Protein AF-A0A534UAF4-F1 (afdb_monomer)

Mean predicted aligned error: 10.86 Å

pLDDT: mean 74.87, std 24.32, range [24.11, 98.38]

Foldseek 3Di:
DDDPDPDDADWDWQAWADEPPWTKTFTDDPDVVQVVPPPADPPAADALVQLLVFKEWDWTFIATPVPRHGQETETFIWGQDPVRDIHGCVRRVVVQVVDPRSLLSNLLRHVLNCLVPVVVVCVVDVRYAYEYERQLQCQLVVVNVVSCVVSVVLVCQQRYEYEDEPVLCPDPSNVSSVVSCLVSQHKYWHDYSHYIYIDGSPDPDDD

Sequence (207 aa):
MLSWVLTAFVVQPRRPVVLGRKIFLKLRRRTRVERQSQRGLPVTAPTPKEIAKRFTAYYQPIVDLNTGAVAGFEALARVVESDGSVKTAGAVIENIERRSDTLKALIRTILAAIRRDMVPLFHRHQHFYVSVNIPPVILGRGQVLPIIEELGLTPYLSRIACEVTERQALTSVGRTALERAQQVGMSVAIDDFGTGQRLDANRRSRF

Nearest PDB structures (foldseek):
  5m1t-assembly1_A  TM=7.936E-01  e=1.590E-07  Pseudomonas aeruginosa PAO1
  5mkg-assembly2_B  TM=8.119E-01  e=8.547E-07  Pseudomonas aeruginosa
  5mkg-assembly1_A  TM=7.986E-01  e=1.696E-06  Pseudomonas aeruginosa
  8arv-assembly1_B  TM=8.194E-01  e=6.275E-06  Pseudomonas aeruginosa PAO1
  5mfu-assembly1_A  TM=7.334E-01  e=1.170E-05  Pseudomonas aeruginosa

Secondary structure (DSSP, 8-state):
----------PEEPPPEEETTEEEEEEE---THHHH--S---SSPPPHHHHHHHEEEEEEEEEETTT--EEEEEEEEEEE-TTS-EEETHHHHHHHHT-HHHHHHHHHHHHHHHHHHHHHHHHH-TT-EEEEE--HHHHHTT-HHHHHHHTT-GGGGGGEEEEEEHHHHTSHHHHHHHHHHHHHT-EEEEE-SS-BEEE-TT-----

Solvent-accessible surface area (backbone atoms only — not comparable to full-atom values): 11557 Å² total; per-residue (Å²): 140,83,84,78,78,87,69,94,72,87,67,53,76,44,70,51,34,31,52,83,94,44,47,26,34,47,58,43,78,79,54,77,62,75,79,73,64,76,72,71,73,71,91,65,59,66,51,43,69,50,34,59,72,29,42,37,53,45,74,39,54,27,27,32,67,90,75,71,42,78,44,28,29,40,47,39,61,27,34,47,45,97,88,68,50,77,42,71,36,73,91,50,44,70,52,28,66,77,32,72,65,30,38,52,31,43,54,48,32,37,52,50,37,44,51,71,65,43,49,68,46,41,75,76,34,88,74,45,34,37,34,34,79,50,62,37,68,48,40,42,68,55,59,50,58,63,48,35,54,76,61,70,38,63,94,47,30,70,36,40,23,37,38,40,41,51,75,47,46,75,35,73,53,18,42,45,14,51,55,42,32,36,75,74,45,29,25,38,34,35,46,47,104,61,63,19,48,48,57,61,54,84,63,83,79,77,129

Structure (mmCIF, N/CA/C/O backbone):
data_AF-A0A534UAF4-F1
#
_entry.id   AF-A0A534UAF4-F1
#
loop_
_atom_site.group_PDB
_atom_site.id
_atom_site.type_symbol
_atom_site.label_atom_id
_atom_site.label_alt_id
_atom_site.label_comp_id
_atom_site.label_asym_id
_atom_site.label_entity_id
_atom_site.label_seq_id
_atom_site.pdbx_PDB_ins_code
_atom_site.Cartn_x
_atom_site.Cartn_y
_atom_site.Cartn_z
_atom_site.occupancy
_atom_site.B_iso_or_equiv
_atom_site.auth_seq_id
_atom_site.auth_comp_id
_atom_site.auth_asym_id
_atom_site.auth_atom_id
_atom_site.pdbx_PDB_model_num
ATOM 1 N N . MET A 1 1 ? -27.747 -16.521 -12.630 1.00 28.44 1 MET A N 1
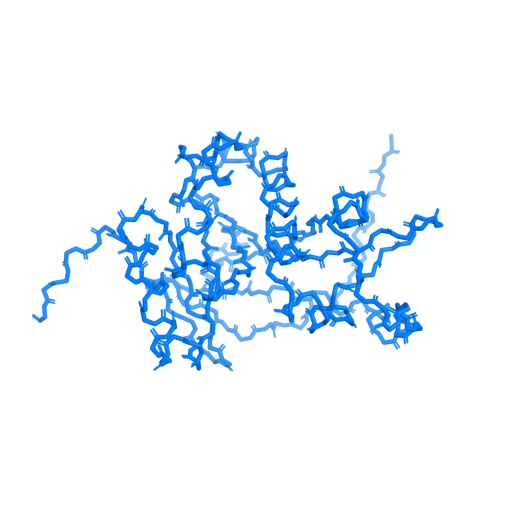ATOM 2 C CA . MET A 1 1 ? -27.400 -17.483 -11.562 1.00 28.44 1 MET A CA 1
ATOM 3 C C . MET A 1 1 ? -25.887 -17.530 -11.411 1.00 28.44 1 MET A C 1
ATOM 5 O O . MET A 1 1 ? -25.226 -18.087 -12.270 1.00 28.44 1 MET A O 1
ATOM 9 N N . LEU A 1 2 ? -25.335 -16.919 -10.363 1.00 24.11 2 LEU A N 1
ATOM 10 C CA . LEU A 1 2 ? -23.944 -17.122 -9.944 1.00 24.11 2 LEU A CA 1
ATOM 11 C C . LEU A 1 2 ? -23.961 -17.296 -8.427 1.00 24.11 2 LEU A C 1
ATOM 13 O O . LEU A 1 2 ? -23.913 -16.342 -7.656 1.00 24.11 2 LEU A O 1
ATOM 17 N N . SER A 1 3 ? -24.156 -18.556 -8.044 1.00 25.61 3 SER A N 1
ATOM 18 C CA . SER A 1 3 ? -24.072 -19.060 -6.681 1.00 25.61 3 SER A CA 1
ATOM 19 C C . SER A 1 3 ? -22.606 -19.028 -6.251 1.00 25.61 3 SER A C 1
ATOM 21 O O . SER A 1 3 ? -21.808 -19.860 -6.678 1.00 25.61 3 SER A O 1
ATOM 23 N N . TRP A 1 4 ? -22.228 -18.043 -5.438 1.00 25.05 4 TRP A N 1
ATOM 24 C CA . TRP A 1 4 ? -20.977 -18.107 -4.688 1.00 25.05 4 TRP A CA 1
ATOM 25 C C . TRP A 1 4 ? -21.259 -18.903 -3.417 1.00 25.05 4 TRP A C 1
ATOM 27 O O . TRP A 1 4 ? -21.785 -18.383 -2.438 1.00 25.05 4 TRP A O 1
ATOM 37 N N . VAL A 1 5 ? -20.964 -20.198 -3.488 1.00 26.97 5 VAL A N 1
ATOM 38 C CA . VAL A 1 5 ? -21.134 -21.181 -2.418 1.00 26.97 5 VAL A CA 1
ATOM 39 C C . VAL A 1 5 ? -20.461 -20.686 -1.130 1.00 26.97 5 VAL A C 1
ATOM 41 O O . VAL A 1 5 ? -19.234 -20.579 -1.044 1.00 26.97 5 VAL A O 1
ATOM 44 N N . LEU A 1 6 ? -21.280 -20.416 -0.107 1.00 28.06 6 LEU A N 1
ATOM 45 C CA . LEU A 1 6 ? -20.865 -20.453 1.292 1.00 28.06 6 LEU A CA 1
ATOM 46 C C . LEU A 1 6 ? -20.507 -21.906 1.625 1.00 28.06 6 LEU A C 1
ATOM 48 O O . LEU A 1 6 ? -21.376 -22.716 1.928 1.00 28.06 6 LEU A O 1
ATOM 52 N N . THR A 1 7 ? -19.228 -22.257 1.562 1.00 25.69 7 THR A N 1
ATOM 53 C CA . THR A 1 7 ? -18.720 -23.451 2.248 1.00 25.69 7 THR A CA 1
ATOM 54 C C . THR A 1 7 ? -18.152 -23.012 3.592 1.00 25.69 7 THR A C 1
ATOM 56 O O . THR A 1 7 ? -17.470 -21.997 3.671 1.00 25.69 7 THR A O 1
ATOM 59 N N . ALA A 1 8 ? -18.462 -23.734 4.667 1.00 26.91 8 ALA A N 1
ATOM 60 C CA . ALA A 1 8 ? -17.946 -23.458 6.004 1.00 26.91 8 ALA A CA 1
ATOM 61 C C . ALA A 1 8 ? -16.402 -23.501 6.018 1.00 26.91 8 ALA A C 1
ATOM 63 O O . ALA A 1 8 ? -15.798 -24.448 5.513 1.00 26.91 8 ALA A O 1
ATOM 64 N N . PHE A 1 9 ? -15.756 -22.475 6.585 1.00 27.42 9 PHE A N 1
ATOM 65 C CA . PHE A 1 9 ? -14.295 -22.340 6.613 1.00 27.42 9 PHE A CA 1
ATOM 66 C C . PHE A 1 9 ? -13.784 -22.166 8.044 1.00 27.42 9 PHE A C 1
ATOM 68 O O . PHE A 1 9 ? -14.284 -21.329 8.792 1.00 27.42 9 PHE A O 1
ATOM 75 N N . VAL A 1 10 ? -12.709 -22.877 8.388 1.00 26.38 10 VAL A N 1
ATOM 76 C CA . VAL A 1 10 ? -11.896 -22.574 9.573 1.00 26.38 10 VAL A CA 1
ATOM 77 C C . VAL A 1 10 ? -11.048 -21.339 9.255 1.00 26.38 10 VAL A C 1
ATOM 79 O O . VAL A 1 10 ? -9.989 -21.426 8.629 1.00 26.38 10 VAL A O 1
ATOM 82 N N . VAL A 1 11 ? -11.546 -20.164 9.635 1.00 29.25 11 VAL A N 1
ATOM 83 C CA . VAL A 1 11 ? -10.802 -18.902 9.583 1.00 29.25 11 VAL A CA 1
ATOM 84 C C . VAL A 1 11 ? -9.913 -18.840 10.820 1.00 29.25 11 VAL A C 1
ATOM 86 O O . VAL A 1 11 ? -10.424 -18.834 11.935 1.00 29.25 11 VAL A O 1
ATOM 89 N N . GLN A 1 12 ? -8.587 -18.811 10.650 1.00 28.45 12 GLN A N 1
ATOM 90 C CA . GLN A 1 12 ? -7.707 -18.534 11.784 1.00 28.45 12 GLN A CA 1
ATOM 91 C C . GLN A 1 12 ? -7.548 -17.014 11.935 1.00 28.45 12 GLN A C 1
ATOM 93 O O . GLN A 1 12 ? -7.055 -16.369 11.002 1.00 28.45 12 GLN A O 1
ATOM 98 N N . PRO A 1 13 ? -7.959 -16.427 13.071 1.00 28.59 13 PRO A N 1
ATOM 99 C CA . PRO A 1 13 ? -7.721 -15.018 13.353 1.00 28.59 13 PRO A CA 1
ATOM 100 C C . PRO A 1 13 ? -6.216 -14.716 13.314 1.00 28.59 13 PRO A C 1
ATOM 102 O O . PRO A 1 13 ? -5.427 -15.423 13.944 1.00 28.59 13 PRO A O 1
ATOM 105 N N . ARG A 1 14 ? -5.790 -13.650 12.617 1.00 42.12 14 ARG A N 1
ATOM 106 C CA . ARG A 1 14 ? -4.568 -12.954 13.057 1.00 42.12 14 ARG A CA 1
ATOM 107 C C . ARG A 1 14 ? -4.885 -12.202 14.346 1.00 42.12 14 ARG A C 1
ATOM 109 O O . ARG A 1 14 ? -6.045 -11.888 14.597 1.00 42.12 14 ARG A O 1
ATOM 116 N N . ARG A 1 15 ? -3.866 -11.951 15.173 1.00 41.16 15 ARG A N 1
ATOM 117 C CA . ARG A 1 15 ? -4.039 -11.200 16.421 1.00 41.16 15 ARG A CA 1
ATOM 118 C C . ARG A 1 15 ? -4.686 -9.831 16.142 1.00 41.16 15 ARG A C 1
ATOM 120 O O . ARG A 1 15 ? -4.482 -9.281 15.058 1.00 41.16 15 ARG A O 1
ATOM 127 N N . PRO A 1 16 ? -5.498 -9.329 17.080 1.00 34.50 16 PRO A N 1
ATOM 128 C CA . PRO A 1 16 ? -6.212 -8.072 16.925 1.00 34.50 16 PRO A CA 1
ATOM 129 C C . PRO A 1 16 ? -5.296 -6.880 16.587 1.00 34.50 16 PRO A C 1
ATOM 131 O O . PRO A 1 16 ? -4.245 -6.702 17.193 1.00 34.50 16 PRO A O 1
ATOM 134 N N . VAL A 1 17 ? -5.726 -6.038 15.649 1.00 39.88 17 VAL A N 1
ATOM 135 C CA . VAL A 1 17 ? -5.146 -4.722 15.334 1.00 39.88 17 VAL A CA 1
ATOM 136 C C . VAL A 1 17 ? -5.933 -3.665 16.107 1.00 39.88 17 VAL A C 1
ATOM 138 O O . VAL A 1 17 ? -7.160 -3.678 16.051 1.00 39.88 17 VAL A O 1
ATOM 141 N N . VAL A 1 18 ? -5.285 -2.738 16.816 1.00 35.94 18 VAL A N 1
ATOM 142 C CA . VAL A 1 18 ? -5.991 -1.675 17.551 1.00 35.94 18 VAL A CA 1
ATOM 143 C C . VAL A 1 18 ? -5.980 -0.369 16.739 1.00 35.94 18 VAL A C 1
ATOM 145 O O . VAL A 1 18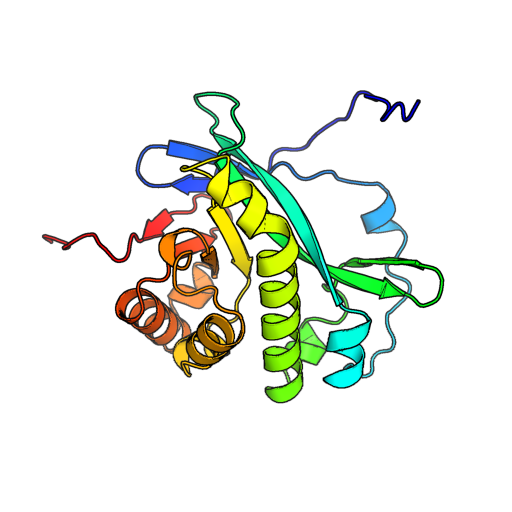 ? -4.943 0.163 16.354 1.00 35.94 18 VAL A O 1
ATOM 148 N N . LEU A 1 19 ? -7.162 0.183 16.460 1.00 42.84 19 LEU A N 1
ATOM 149 C CA . LEU A 1 19 ? -7.345 1.500 15.840 1.00 42.84 19 LEU A CA 1
ATOM 150 C C . LEU A 1 19 ? -7.982 2.440 16.866 1.00 42.84 19 LEU A C 1
ATOM 152 O O . LEU A 1 19 ? -9.182 2.364 17.148 1.00 42.84 19 LEU A O 1
ATOM 156 N N . GLY A 1 20 ? -7.188 3.330 17.461 1.00 51.88 20 GLY A N 1
ATOM 157 C CA . GLY A 1 20 ? -7.670 4.174 18.557 1.00 51.88 20 GLY A CA 1
ATOM 158 C C . GLY A 1 20 ? -8.145 3.330 19.750 1.00 51.88 20 GLY A C 1
ATOM 159 O O . GLY A 1 20 ? -7.332 2.680 20.392 1.00 51.88 20 GLY A O 1
ATOM 160 N N . ARG A 1 21 ? -9.455 3.341 20.055 1.00 32.62 21 ARG A N 1
ATOM 161 C CA . ARG A 1 21 ? -10.091 2.497 21.100 1.00 32.62 21 ARG A CA 1
ATOM 162 C C . ARG A 1 21 ? -10.748 1.215 20.562 1.00 32.62 21 ARG A C 1
ATOM 164 O O . ARG A 1 21 ? -11.356 0.478 21.330 1.00 32.62 21 ARG A O 1
ATOM 171 N N . LYS A 1 22 ? -10.699 0.969 19.251 1.00 32.12 22 LYS A N 1
ATOM 172 C CA . LYS A 1 22 ? -11.4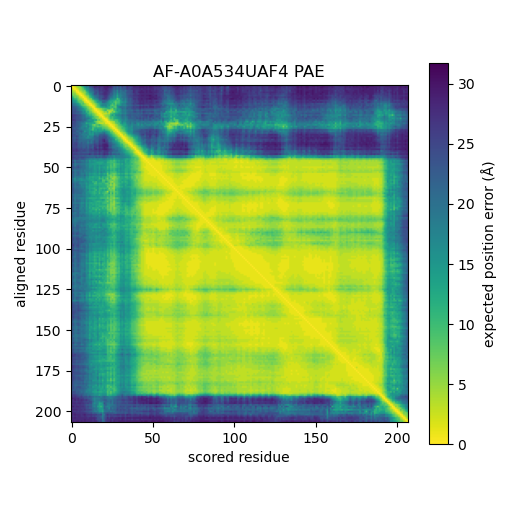02 -0.142 18.596 1.00 32.12 22 LYS A CA 1
ATOM 173 C C . LYS A 1 22 ? -10.431 -1.245 18.202 1.00 32.12 22 LYS A C 1
ATOM 175 O O . LYS A 1 22 ? -9.315 -0.960 17.788 1.00 32.12 22 LYS A O 1
ATOM 180 N N . ILE A 1 23 ? -10.871 -2.493 18.305 1.00 38.22 23 ILE A N 1
ATOM 181 C CA . ILE A 1 23 ? -10.064 -3.673 18.003 1.00 38.22 23 ILE A CA 1
ATOM 182 C C . ILE A 1 23 ? -10.595 -4.310 16.716 1.00 38.22 23 ILE A C 1
ATOM 184 O O . ILE A 1 23 ? -11.799 -4.514 16.581 1.00 38.22 23 ILE A O 1
ATOM 188 N N . PHE A 1 24 ? -9.712 -4.622 15.773 1.00 43.31 24 PHE A N 1
ATOM 189 C CA . PHE A 1 24 ? -10.043 -5.166 14.462 1.00 43.31 24 PHE A CA 1
ATOM 190 C C . PHE A 1 24 ? -9.344 -6.495 14.225 1.00 43.31 24 PHE A C 1
ATOM 192 O O . PHE A 1 24 ? -8.219 -6.710 14.665 1.00 43.31 24 PHE A O 1
ATOM 199 N N . LEU A 1 25 ? -9.984 -7.381 13.476 1.00 40.50 25 LEU A N 1
ATOM 200 C CA . LEU A 1 25 ? -9.434 -8.677 13.118 1.00 40.50 25 LEU A CA 1
ATOM 201 C C . LEU A 1 25 ? -9.097 -8.725 11.632 1.00 40.50 25 LEU A C 1
ATOM 203 O O . LEU A 1 25 ? -9.972 -8.542 10.782 1.00 40.50 25 LEU A O 1
ATOM 207 N N . LYS A 1 26 ? -7.834 -9.030 11.317 1.00 54.09 26 LYS A N 1
ATOM 208 C CA . LYS A 1 26 ? -7.423 -9.419 9.961 1.00 54.09 26 LYS A CA 1
ATOM 209 C C . LYS A 1 26 ? -7.812 -10.883 9.757 1.00 54.09 26 LYS A C 1
ATOM 211 O O . LYS A 1 26 ? -7.220 -11.788 10.354 1.00 54.09 26 LYS A O 1
ATOM 216 N N . LEU A 1 27 ? -8.831 -11.130 8.939 1.00 44.94 27 LEU A N 1
ATOM 217 C CA . LEU A 1 27 ? -9.301 -12.487 8.660 1.00 44.94 27 LEU A CA 1
ATOM 218 C C . LEU A 1 27 ? -8.436 -13.122 7.568 1.00 44.94 27 LEU A C 1
ATOM 220 O O . LEU A 1 27 ? -8.634 -12.855 6.382 1.00 44.94 27 LEU A O 1
ATOM 224 N N . ARG A 1 28 ? -7.498 -14.006 7.938 1.00 43.06 28 ARG A N 1
ATOM 225 C CA . ARG A 1 28 ? -6.712 -14.761 6.953 1.00 43.06 28 ARG A CA 1
ATOM 226 C C . ARG A 1 28 ? -7.424 -16.044 6.543 1.00 43.06 28 ARG A C 1
ATOM 228 O O . ARG A 1 28 ? -7.562 -16.977 7.330 1.00 43.06 28 ARG A O 1
ATOM 235 N N . ARG A 1 29 ? -7.806 -16.137 5.264 1.00 34.03 29 ARG A N 1
ATOM 236 C CA . ARG A 1 29 ? -8.054 -17.439 4.632 1.00 34.03 29 ARG A CA 1
ATOM 237 C C . ARG A 1 29 ? -6.704 -18.143 4.477 1.00 34.03 29 ARG A C 1
ATOM 239 O O . ARG A 1 29 ? -5.901 -17.739 3.642 1.00 34.03 29 ARG A O 1
ATOM 246 N N . ARG A 1 30 ? -6.455 -19.213 5.240 1.00 31.05 30 ARG A N 1
ATOM 247 C CA . ARG A 1 30 ? -5.482 -20.238 4.832 1.00 31.05 30 ARG A CA 1
ATOM 248 C C . ARG A 1 30 ? -6.124 -21.046 3.710 1.00 31.05 30 ARG A C 1
ATOM 250 O O . ARG A 1 30 ? -6.698 -22.104 3.937 1.00 31.05 30 ARG A O 1
ATOM 257 N N . THR A 1 31 ? -6.059 -20.556 2.482 1.00 31.64 31 THR A N 1
ATOM 258 C CA . THR A 1 31 ? -6.239 -21.458 1.345 1.00 31.64 31 THR A CA 1
ATOM 259 C C . THR A 1 31 ? -5.054 -22.422 1.327 1.00 31.64 31 THR A C 1
ATOM 261 O O . THR A 1 31 ? -3.905 -21.982 1.329 1.00 31.64 31 THR A O 1
ATOM 264 N N . ARG A 1 32 ? -5.323 -23.735 1.264 1.00 33.28 32 ARG A N 1
ATOM 265 C CA . ARG A 1 32 ? -4.345 -24.823 1.015 1.00 33.28 32 ARG A CA 1
ATOM 266 C C . ARG A 1 32 ? -3.382 -24.511 -0.153 1.00 33.28 32 ARG A C 1
ATOM 268 O O . ARG A 1 32 ? -2.270 -25.026 -0.190 1.00 33.28 32 ARG A O 1
ATOM 275 N N . VAL A 1 33 ? -3.782 -23.588 -1.029 1.00 38.59 33 VAL A N 1
ATOM 276 C CA . VAL A 1 33 ? -3.014 -22.981 -2.125 1.00 38.59 33 VAL A CA 1
ATOM 277 C C . VAL A 1 33 ? -1.706 -22.298 -1.674 1.00 38.59 33 VAL A C 1
ATOM 279 O O . VAL A 1 33 ? -0.730 -22.343 -2.416 1.00 38.59 33 VAL A O 1
ATOM 282 N N . GLU A 1 34 ? -1.613 -21.734 -0.459 1.00 38.88 34 GLU A N 1
ATOM 283 C CA . GLU A 1 34 ? -0.380 -21.058 0.009 1.00 38.88 34 GLU A CA 1
ATOM 284 C C . GLU A 1 34 ? 0.797 -22.021 0.243 1.00 38.88 34 GLU A C 1
ATOM 286 O O . GLU A 1 34 ? 1.947 -21.598 0.158 1.00 38.88 34 GLU A O 1
ATOM 291 N N . ARG A 1 35 ? 0.541 -23.314 0.499 1.00 34.62 35 ARG A N 1
ATOM 292 C CA . ARG A 1 35 ? 1.608 -24.324 0.636 1.00 34.62 35 ARG A CA 1
ATOM 293 C C . ARG A 1 35 ? 2.019 -24.966 -0.691 1.00 34.62 35 ARG A C 1
ATOM 295 O O . ARG A 1 35 ? 3.081 -25.570 -0.743 1.00 34.62 35 ARG A O 1
ATOM 302 N N . GLN A 1 36 ? 1.206 -24.864 -1.745 1.00 35.38 36 GLN A N 1
ATOM 303 C CA . GLN A 1 36 ? 1.396 -25.658 -2.969 1.00 35.38 36 GLN A CA 1
ATOM 304 C C . GLN A 1 36 ? 1.836 -24.874 -4.212 1.00 35.38 36 GLN A C 1
ATOM 306 O O . GLN A 1 36 ? 2.087 -25.499 -5.237 1.00 35.38 36 GLN A O 1
ATOM 311 N N . SER A 1 37 ? 2.024 -23.552 -4.139 1.00 43.12 37 SER A N 1
ATOM 312 C CA . SER A 1 37 ? 2.519 -22.769 -5.286 1.00 43.12 37 SER A CA 1
ATOM 313 C C . SER A 1 37 ? 3.742 -21.904 -4.959 1.00 43.12 37 SER A C 1
ATOM 315 O O . SER A 1 37 ? 3.868 -20.773 -5.415 1.00 43.12 37 SER A O 1
ATOM 317 N N . GLN A 1 38 ? 4.682 -22.460 -4.186 1.00 45.16 38 GLN A N 1
ATOM 318 C CA . GLN A 1 38 ? 6.079 -21.995 -4.145 1.00 45.16 38 GLN A CA 1
ATOM 319 C C . GLN A 1 38 ? 6.918 -22.604 -5.289 1.00 45.16 38 GLN A C 1
ATOM 321 O O . GLN A 1 38 ? 8.132 -22.738 -5.170 1.00 45.16 38 GLN A O 1
ATOM 326 N N . ARG A 1 39 ? 6.304 -22.993 -6.419 1.00 44.03 39 ARG A N 1
ATOM 327 C CA . ARG A 1 39 ? 7.083 -23.231 -7.642 1.00 44.03 39 ARG A CA 1
ATOM 328 C C . ARG A 1 39 ? 7.522 -21.866 -8.161 1.00 44.03 39 ARG A C 1
ATOM 330 O O . ARG A 1 39 ? 6.690 -21.068 -8.601 1.00 44.03 39 ARG A O 1
ATOM 337 N N . GLY A 1 40 ? 8.814 -21.619 -7.948 1.00 47.41 40 GLY A N 1
ATOM 338 C CA . GLY A 1 40 ? 9.478 -20.325 -7.960 1.00 47.41 40 GLY A CA 1
ATOM 339 C C . GLY A 1 40 ? 9.084 -19.457 -9.140 1.00 47.41 40 GLY A C 1
ATOM 340 O O . GLY A 1 40 ? 9.176 -19.867 -10.296 1.00 47.41 40 GLY A O 1
ATOM 341 N N . LEU A 1 41 ? 8.671 -18.229 -8.830 1.00 52.59 41 LEU A N 1
ATOM 342 C CA . LEU A 1 41 ? 8.821 -17.145 -9.787 1.00 52.59 41 LEU A CA 1
ATOM 343 C C . LEU A 1 41 ? 10.302 -17.123 -10.215 1.00 52.59 41 LEU A C 1
ATOM 345 O O . LEU A 1 41 ? 11.164 -17.371 -9.364 1.00 52.59 41 LEU A O 1
ATOM 349 N N . PRO A 1 42 ? 10.613 -16.890 -11.502 1.00 52.53 42 PRO A N 1
ATOM 350 C CA . PRO A 1 42 ? 11.996 -16.774 -11.940 1.00 52.53 42 PRO A CA 1
ATOM 351 C C . PRO A 1 42 ? 12.753 -15.804 -11.025 1.00 52.53 42 PRO A C 1
ATOM 353 O O . PRO A 1 42 ? 12.239 -14.749 -10.660 1.00 52.53 42 PRO A O 1
ATOM 356 N N . VAL A 1 43 ? 13.965 -16.202 -10.622 1.00 57.38 43 VAL A N 1
ATOM 357 C CA . VAL A 1 43 ? 14.820 -15.503 -9.639 1.00 57.38 43 VAL A CA 1
ATOM 358 C C . VAL A 1 43 ? 15.221 -14.098 -10.120 1.00 57.38 43 VAL A C 1
ATOM 360 O O . VAL A 1 43 ? 15.723 -13.283 -9.351 1.00 57.38 43 VAL A O 1
ATOM 363 N N . THR A 1 44 ? 14.969 -13.777 -11.388 1.00 66.88 44 THR A N 1
ATOM 364 C CA . THR A 1 44 ? 15.189 -12.454 -11.959 1.00 66.88 44 THR A CA 1
ATOM 365 C C . THR A 1 44 ? 14.117 -11.463 -11.503 1.00 66.88 44 THR A C 1
ATOM 367 O O . THR A 1 44 ? 12.915 -11.721 -11.559 1.00 66.88 44 THR A O 1
ATOM 370 N N . ALA A 1 45 ? 14.561 -10.290 -11.045 1.00 70.31 45 ALA A N 1
ATOM 371 C CA . ALA A 1 45 ? 13.659 -9.204 -10.681 1.00 70.31 45 ALA A CA 1
ATOM 372 C C . ALA A 1 45 ? 12.808 -8.792 -11.902 1.00 70.31 45 ALA A C 1
ATOM 374 O O . ALA A 1 45 ? 13.383 -8.523 -12.961 1.00 70.31 45 ALA A O 1
ATOM 375 N N . PRO A 1 46 ? 11.469 -8.718 -11.781 1.00 86.00 46 PRO A N 1
ATOM 376 C CA . PRO A 1 46 ? 10.620 -8.295 -12.887 1.00 86.00 46 PRO A CA 1
ATOM 377 C C . PRO A 1 46 ? 10.886 -6.829 -13.230 1.00 86.00 46 PRO A C 1
ATOM 379 O O . PRO A 1 46 ? 11.084 -5.993 -12.350 1.00 86.00 46 PRO A O 1
ATOM 382 N N . THR A 1 47 ? 10.847 -6.496 -14.514 1.00 91.88 47 THR A N 1
ATOM 383 C CA . THR A 1 47 ? 10.960 -5.116 -14.997 1.00 91.88 47 THR A CA 1
ATOM 384 C C . THR A 1 47 ? 9.740 -4.274 -14.590 1.00 91.88 47 THR A C 1
ATOM 386 O O . THR A 1 47 ? 8.646 -4.816 -14.391 1.00 91.88 47 THR A O 1
ATOM 389 N N . PRO A 1 48 ? 9.845 -2.930 -14.552 1.00 93.12 48 PRO A N 1
ATOM 390 C CA . PRO A 1 48 ? 8.693 -2.055 -14.306 1.00 93.12 48 PRO A CA 1
ATOM 391 C C . PRO A 1 48 ? 7.494 -2.324 -15.233 1.00 93.12 48 PRO A C 1
ATOM 393 O O . PRO A 1 48 ? 6.340 -2.259 -14.806 1.00 93.12 48 PRO A O 1
ATOM 396 N N . LYS A 1 49 ? 7.760 -2.672 -16.499 1.00 93.25 49 LYS A N 1
ATOM 397 C CA . LYS A 1 49 ? 6.733 -3.004 -17.497 1.00 93.25 49 LYS A CA 1
ATOM 398 C C . LYS A 1 49 ? 6.023 -4.320 -17.176 1.00 93.25 49 LYS A C 1
ATOM 400 O O . LYS A 1 49 ? 4.812 -4.411 -17.351 1.00 93.25 49 LYS A O 1
ATOM 405 N N . GLU A 1 50 ? 6.755 -5.333 -16.720 1.00 93.38 50 GLU A N 1
ATOM 406 C CA . GLU A 1 50 ? 6.161 -6.601 -16.285 1.00 93.38 50 GLU A CA 1
ATOM 407 C C . GLU A 1 50 ? 5.333 -6.424 -15.021 1.00 93.38 50 GLU A C 1
ATOM 409 O O . GLU A 1 50 ? 4.240 -6.981 -14.938 1.00 93.38 50 GLU A O 1
ATOM 414 N N . ILE A 1 51 ? 5.806 -5.601 -14.081 1.00 94.19 51 ILE A N 1
ATOM 415 C CA . ILE A 1 51 ? 5.053 -5.269 -12.872 1.00 94.19 51 ILE A CA 1
ATOM 416 C C . ILE A 1 51 ? 3.702 -4.656 -13.242 1.00 94.19 51 ILE A C 1
ATOM 418 O O . ILE A 1 51 ? 2.666 -5.177 -12.839 1.00 94.19 51 ILE A O 1
ATOM 422 N N . ALA A 1 52 ? 3.700 -3.628 -14.092 1.00 94.00 52 ALA A N 1
ATOM 423 C CA . ALA A 1 52 ? 2.473 -2.960 -14.523 1.00 94.00 52 ALA A CA 1
ATOM 424 C C . ALA A 1 52 ? 1.475 -3.883 -15.252 1.00 94.00 52 ALA A C 1
ATOM 426 O O . ALA A 1 52 ? 0.284 -3.587 -15.278 1.00 94.00 52 ALA A O 1
ATOM 427 N N . LYS A 1 53 ? 1.946 -4.980 -15.860 1.00 93.75 53 LYS A N 1
ATOM 428 C CA . LYS A 1 53 ? 1.101 -5.940 -16.589 1.00 93.75 53 LYS A CA 1
ATOM 429 C C . LYS A 1 53 ? 0.596 -7.093 -15.728 1.00 93.75 53 LYS A C 1
ATOM 431 O O . LYS A 1 53 ? -0.516 -7.559 -15.939 1.00 93.75 53 LYS A O 1
ATOM 436 N N . ARG A 1 54 ? 1.437 -7.602 -14.826 1.00 94.25 54 ARG A N 1
ATOM 437 C CA . ARG A 1 54 ? 1.197 -8.865 -14.111 1.00 94.25 54 ARG A CA 1
ATOM 438 C C . ARG A 1 54 ? 0.774 -8.655 -12.667 1.00 94.25 54 ARG A C 1
ATOM 440 O O . ARG A 1 54 ? 0.240 -9.579 -12.070 1.00 94.25 54 ARG A O 1
ATOM 447 N N . PHE A 1 55 ? 1.025 -7.490 -12.076 1.00 95.19 55 PHE A N 1
ATOM 448 C CA . PHE A 1 55 ? 0.734 -7.274 -10.664 1.00 95.19 55 PHE A CA 1
ATOM 449 C C . PHE A 1 55 ? -0.623 -6.610 -10.468 1.00 95.19 55 PHE A C 1
ATOM 451 O O . PHE A 1 55 ? -1.061 -5.771 -11.251 1.00 95.19 55 PHE A O 1
ATOM 458 N N . THR A 1 56 ? -1.297 -6.987 -9.388 1.00 96.62 56 THR A N 1
ATOM 459 C CA . THR A 1 56 ? -2.556 -6.372 -8.968 1.00 96.62 56 THR A CA 1
ATOM 460 C C . THR A 1 56 ? -2.740 -6.486 -7.454 1.00 96.62 56 THR A C 1
ATOM 462 O O . THR A 1 56 ? -1.919 -7.098 -6.764 1.00 96.62 56 THR A O 1
ATOM 465 N N . ALA A 1 57 ? -3.806 -5.884 -6.928 1.00 95.94 57 ALA A N 1
ATOM 466 C CA . ALA A 1 57 ? -4.176 -5.966 -5.522 1.00 95.94 57 ALA A CA 1
ATOM 467 C C . ALA A 1 57 ? -5.327 -6.958 -5.323 1.00 95.94 57 ALA A C 1
ATOM 469 O O . ALA A 1 57 ? -6.304 -6.951 -6.065 1.00 95.94 57 ALA A O 1
ATOM 470 N N . TYR A 1 58 ? -5.208 -7.805 -4.303 1.00 95.69 58 TYR A N 1
ATOM 471 C CA . TYR A 1 58 ? -6.322 -8.572 -3.746 1.00 95.69 58 TYR A CA 1
ATOM 472 C C . TYR A 1 58 ? -6.623 -8.048 -2.347 1.00 95.69 58 TYR A C 1
ATOM 474 O O . TYR A 1 58 ? -5.708 -7.640 -1.636 1.00 95.69 58 TYR A O 1
ATOM 482 N N . TYR A 1 59 ? -7.890 -8.094 -1.940 1.00 94.69 59 TYR A N 1
ATOM 483 C CA . TYR A 1 59 ? -8.355 -7.418 -0.732 1.00 94.69 59 TYR A CA 1
ATOM 484 C C . TYR A 1 59 ? -8.751 -8.409 0.355 1.00 94.69 59 TYR A C 1
ATOM 486 O O . TYR A 1 59 ? -9.601 -9.277 0.151 1.00 94.69 59 TYR A O 1
ATOM 494 N N . GLN A 1 60 ? -8.138 -8.270 1.525 1.00 92.44 60 GLN A N 1
ATOM 495 C CA . GLN A 1 60 ? -8.497 -9.021 2.720 1.00 92.44 60 GLN A CA 1
ATOM 496 C C . GLN A 1 60 ? -9.369 -8.151 3.630 1.00 92.44 60 GLN A C 1
ATOM 498 O O . GLN A 1 60 ? -8.903 -7.093 4.042 1.00 92.44 60 GLN A O 1
ATOM 503 N N . PRO A 1 61 ? -10.605 -8.561 3.972 1.00 91.75 61 PRO A N 1
ATOM 504 C CA . PRO A 1 61 ? -11.449 -7.793 4.878 1.00 91.75 61 PRO A CA 1
ATOM 505 C C . PRO A 1 61 ? -10.822 -7.635 6.265 1.00 91.75 61 PRO A C 1
ATOM 507 O O . PRO A 1 61 ? -10.274 -8.585 6.834 1.00 91.75 61 PRO A O 1
ATOM 510 N N . ILE A 1 62 ? -10.974 -6.437 6.815 1.00 86.62 62 ILE A N 1
ATOM 511 C CA . ILE A 1 62 ? -10.661 -6.090 8.196 1.00 86.62 62 ILE A CA 1
ATOM 512 C C . ILE A 1 62 ? -11.990 -5.858 8.912 1.00 86.62 62 ILE A C 1
ATOM 514 O O . ILE A 1 62 ? -12.795 -5.039 8.467 1.00 86.62 62 ILE A O 1
ATOM 518 N N . VAL A 1 63 ? -12.236 -6.591 9.997 1.00 86.75 63 VAL A N 1
ATOM 519 C CA . VAL A 1 63 ? -13.531 -6.603 10.700 1.00 86.75 63 VAL A CA 1
ATOM 520 C C . VAL A 1 63 ? -13.401 -5.949 12.071 1.00 86.75 63 VAL A C 1
ATOM 522 O O . VAL A 1 63 ? -12.482 -6.285 12.809 1.00 86.75 63 VAL A O 1
ATOM 525 N N . ASP A 1 64 ? -14.304 -5.030 12.419 1.00 83.88 64 ASP A N 1
ATOM 526 C CA . ASP A 1 64 ? -14.418 -4.458 13.770 1.00 83.88 64 ASP A CA 1
ATOM 527 C C . ASP A 1 64 ? -14.945 -5.542 14.723 1.00 83.88 64 ASP A C 1
ATOM 529 O O . ASP A 1 64 ? -16.044 -6.059 14.531 1.00 83.88 64 ASP A O 1
ATOM 533 N N . LEU A 1 65 ? -14.167 -5.905 15.745 1.00 83.44 65 LEU A N 1
ATOM 534 C CA . LEU A 1 65 ? -14.504 -7.005 16.654 1.00 83.44 65 LEU A CA 1
ATOM 535 C C . LEU A 1 65 ? -15.693 -6.713 17.568 1.00 83.44 65 LEU A C 1
ATOM 537 O O . LEU A 1 65 ? -16.324 -7.653 18.039 1.00 83.44 65 LEU A O 1
ATOM 541 N N . ASN A 1 66 ? -16.009 -5.444 17.819 1.00 84.56 66 ASN A N 1
ATOM 542 C CA 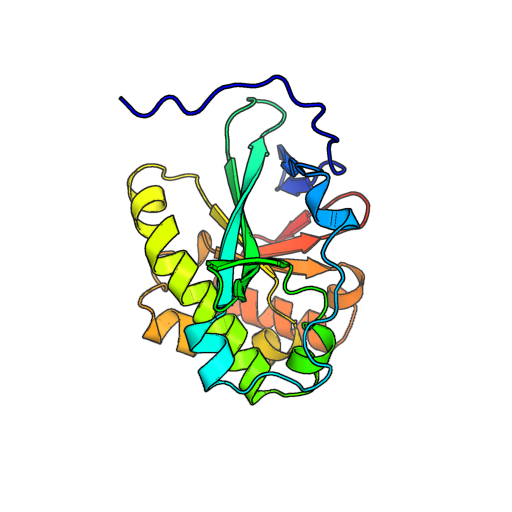. ASN A 1 66 ? -17.141 -5.091 18.673 1.00 84.56 66 ASN A CA 1
ATOM 543 C C . ASN A 1 66 ? -18.464 -5.209 17.916 1.00 84.56 66 ASN A C 1
ATOM 545 O O . ASN A 1 66 ? -19.497 -5.488 18.513 1.00 84.56 66 ASN A O 1
ATOM 549 N N . THR A 1 67 ? -18.438 -4.956 16.605 1.00 87.44 67 THR A N 1
ATOM 550 C CA . THR A 1 67 ? -19.656 -4.873 15.782 1.00 87.44 67 THR A CA 1
ATOM 551 C C . THR A 1 67 ? -19.810 -6.031 14.801 1.00 87.44 67 THR A C 1
ATOM 553 O O . THR A 1 67 ? -20.896 -6.234 14.269 1.00 87.44 67 THR A O 1
ATOM 556 N N . GLY A 1 68 ? -18.735 -6.766 14.507 1.00 86.31 68 GLY A N 1
ATOM 557 C CA . GLY A 1 68 ? -18.696 -7.771 13.443 1.00 86.31 68 GLY A CA 1
ATOM 558 C C . GLY A 1 68 ? -18.752 -7.188 12.024 1.00 86.31 68 GLY A C 1
ATOM 559 O O . GLY A 1 68 ? -18.725 -7.943 11.053 1.00 86.31 68 GLY A O 1
ATOM 560 N N . ALA A 1 69 ? -18.814 -5.861 11.875 1.00 89.06 69 ALA A N 1
ATOM 561 C CA . ALA A 1 69 ? -18.897 -5.201 10.580 1.00 89.06 69 ALA A CA 1
ATOM 562 C C . ALA A 1 69 ? -17.522 -5.092 9.908 1.00 89.06 69 ALA A C 1
ATOM 564 O O . ALA A 1 69 ? -16.493 -4.902 10.562 1.00 89.06 69 ALA A O 1
ATOM 565 N N . VAL A 1 70 ? -17.501 -5.153 8.575 1.00 90.06 70 VAL A N 1
ATOM 566 C CA . VAL A 1 70 ? -16.296 -4.836 7.798 1.00 90.06 70 VAL A CA 1
ATOM 567 C C . VAL A 1 70 ? -15.979 -3.354 7.980 1.00 90.06 70 VAL A C 1
ATOM 569 O O . VAL A 1 70 ? -16.814 -2.496 7.715 1.00 90.06 70 VAL A O 1
ATOM 572 N N . ALA A 1 71 ? -14.767 -3.061 8.432 1.00 88.56 71 ALA A N 1
ATOM 573 C CA . ALA A 1 71 ? -14.264 -1.707 8.628 1.00 88.56 71 ALA A CA 1
ATOM 574 C C . ALA A 1 71 ? -13.428 -1.218 7.442 1.00 88.56 71 ALA A C 1
ATOM 576 O O . ALA A 1 71 ? -13.305 -0.019 7.206 1.00 88.56 71 ALA A O 1
ATOM 577 N N . GLY A 1 72 ? -12.841 -2.146 6.695 1.00 91.88 72 GLY A N 1
ATOM 578 C CA . GLY A 1 72 ? -11.967 -1.838 5.580 1.00 91.88 72 GLY A CA 1
ATOM 579 C C . GLY A 1 72 ? -11.321 -3.089 5.019 1.00 91.88 72 GLY A C 1
ATOM 580 O O . GLY A 1 72 ? -11.771 -4.209 5.275 1.00 91.88 72 GLY A O 1
ATOM 581 N N . PHE A 1 73 ? -10.255 -2.892 4.256 1.00 94.25 73 PHE A N 1
ATOM 582 C CA . PHE A 1 73 ? -9.545 -3.975 3.591 1.00 94.25 73 PHE A CA 1
ATOM 583 C C . PHE A 1 73 ? -8.038 -3.760 3.637 1.00 94.25 73 PHE A C 1
ATOM 585 O O . PHE A 1 73 ? -7.573 -2.633 3.562 1.00 94.25 73 PHE A O 1
ATOM 592 N N . GLU A 1 74 ? -7.266 -4.834 3.676 1.00 93.31 74 GLU A N 1
ATOM 593 C CA . GLU A 1 74 ? -5.844 -4.797 3.351 1.00 93.31 74 GLU A CA 1
ATOM 594 C C . GLU A 1 74 ? -5.657 -5.140 1.873 1.00 93.31 74 GLU A C 1
ATOM 596 O O . GLU A 1 74 ? -6.098 -6.196 1.411 1.00 93.31 74 GLU A O 1
ATOM 601 N N . ALA A 1 75 ? -4.982 -4.259 1.141 1.00 95.06 75 ALA A N 1
ATOM 602 C CA . ALA A 1 75 ? -4.537 -4.482 -0.222 1.00 95.06 75 ALA A CA 1
ATOM 603 C C . ALA A 1 75 ? -3.228 -5.282 -0.219 1.00 95.06 75 ALA A C 1
ATOM 605 O O . ALA A 1 75 ? -2.166 -4.804 0.185 1.00 95.06 75 ALA A O 1
ATOM 606 N N . LEU A 1 76 ? -3.307 -6.509 -0.721 1.00 93.19 76 LEU A N 1
ATOM 607 C CA . LEU A 1 76 ? -2.201 -7.449 -0.799 1.00 93.19 76 LEU A CA 1
ATOM 608 C C . LEU A 1 76 ? -1.761 -7.628 -2.251 1.00 93.19 76 LEU A C 1
ATOM 610 O O . LEU A 1 76 ? -2.550 -8.052 -3.098 1.00 93.19 76 LEU A O 1
ATOM 614 N N . ALA A 1 77 ? -0.481 -7.381 -2.528 1.00 93.44 77 ALA A N 1
ATOM 615 C CA . ALA A 1 77 ? 0.082 -7.567 -3.860 1.00 93.44 77 ALA A CA 1
ATOM 616 C C . ALA A 1 77 ? -0.009 -9.035 -4.323 1.00 93.44 77 ALA A C 1
ATOM 618 O O . ALA A 1 77 ? 0.300 -9.983 -3.581 1.00 93.44 77 ALA A O 1
ATOM 619 N N . ARG A 1 78 ? -0.432 -9.224 -5.571 1.00 94.19 78 ARG A N 1
ATOM 620 C CA . ARG A 1 78 ? -0.540 -10.514 -6.257 1.00 94.19 78 ARG A CA 1
ATOM 621 C C . ARG A 1 78 ? 0.065 -10.437 -7.646 1.00 94.19 78 ARG A C 1
ATOM 623 O O . ARG A 1 78 ? 0.036 -9.379 -8.265 1.00 94.19 78 ARG A O 1
ATOM 630 N N . VAL A 1 79 ? 0.573 -11.573 -8.115 1.00 92.75 79 VAL A N 1
ATOM 631 C CA . VAL A 1 79 ? 1.065 -11.765 -9.481 1.00 92.75 79 VAL A CA 1
ATOM 632 C C . VAL A 1 79 ? 0.067 -12.639 -10.224 1.00 92.75 79 VAL A C 1
ATOM 634 O O . VAL A 1 79 ? -0.262 -13.725 -9.751 1.00 92.75 79 VAL A O 1
ATOM 637 N N . VAL A 1 80 ? -0.406 -12.155 -11.363 1.00 90.81 80 VAL A N 1
ATOM 638 C CA . VAL A 1 80 ? -1.202 -12.895 -12.336 1.00 90.81 80 VAL A CA 1
ATOM 639 C C . VAL A 1 80 ? -0.240 -13.471 -13.370 1.00 90.81 80 VAL A C 1
ATOM 641 O O . VAL A 1 80 ? 0.527 -12.746 -14.013 1.00 90.81 80 VAL A O 1
ATOM 644 N N . GLU A 1 81 ? -0.231 -14.791 -13.474 1.00 88.56 81 GLU A N 1
ATOM 645 C CA . GLU A 1 81 ? 0.576 -15.535 -14.433 1.00 88.56 81 GLU A CA 1
ATOM 646 C C . GLU A 1 81 ? -0.092 -15.561 -15.813 1.00 88.56 81 GLU A C 1
ATOM 648 O O . GLU A 1 81 ? -1.274 -15.247 -15.961 1.00 88.56 81 GLU A O 1
ATOM 653 N N . SER A 1 82 ? 0.659 -15.942 -16.848 1.00 87.88 82 SER A N 1
ATOM 654 C CA . SER A 1 82 ? 0.136 -16.015 -18.221 1.00 87.88 82 SER A CA 1
ATOM 655 C C . SER A 1 82 ? -0.982 -17.046 -18.395 1.00 87.88 82 SER A C 1
ATOM 657 O O . SER A 1 82 ? -1.809 -16.893 -19.285 1.00 87.88 82 SER A O 1
ATOM 659 N N . ASP A 1 83 ? -1.017 -18.074 -17.544 1.00 87.56 83 ASP A N 1
ATOM 660 C CA . ASP A 1 83 ? -2.092 -19.072 -17.483 1.00 87.56 83 ASP A CA 1
ATOM 661 C C . ASP A 1 83 ? -3.318 -18.592 -16.675 1.00 87.56 83 ASP A C 1
ATOM 663 O O . ASP A 1 83 ? -4.266 -19.349 -16.474 1.00 87.56 83 ASP A O 1
ATOM 667 N N . GLY A 1 84 ? -3.307 -17.341 -16.192 1.00 87.25 84 GLY A N 1
ATOM 668 C CA . GLY A 1 84 ? -4.367 -16.746 -15.376 1.00 87.25 84 GLY A CA 1
ATOM 669 C C . GLY A 1 84 ? -4.316 -17.125 -13.893 1.00 87.25 84 GLY A C 1
ATOM 670 O O . GLY A 1 84 ? -5.130 -16.629 -13.110 1.00 87.25 84 GLY A O 1
ATOM 671 N N . SER A 1 85 ? -3.369 -17.970 -13.471 1.00 89.12 85 SER A N 1
ATOM 672 C CA . SER A 1 85 ? -3.199 -18.309 -12.059 1.00 89.12 85 SER A CA 1
ATOM 673 C C . SER A 1 85 ? -2.690 -17.113 -11.250 1.00 89.12 85 SER A C 1
ATOM 675 O O . SER A 1 85 ? -1.988 -16.234 -11.751 1.00 89.12 85 SER A O 1
ATOM 677 N N . VAL A 1 86 ? -3.060 -17.066 -9.967 1.00 89.00 86 VAL A N 1
ATOM 678 C CA . VAL A 1 86 ? -2.750 -15.937 -9.080 1.00 89.00 86 VAL A CA 1
ATOM 679 C C . VAL A 1 86 ? -1.859 -16.397 -7.937 1.00 89.00 86 VAL A C 1
ATOM 681 O O . VAL A 1 86 ? -2.232 -17.270 -7.151 1.00 89.00 86 VAL A O 1
ATOM 684 N N . LYS A 1 87 ? -0.687 -15.773 -7.814 1.00 88.75 87 LYS A N 1
ATOM 685 C CA . LYS A 1 87 ? 0.312 -16.063 -6.779 1.00 88.75 87 LYS A CA 1
ATOM 686 C C . LYS A 1 87 ? 0.520 -14.877 -5.848 1.00 88.75 87 LYS A C 1
ATOM 688 O O . LYS A 1 87 ? 0.233 -13.725 -6.181 1.00 88.75 87 LYS A O 1
ATOM 693 N N . THR A 1 88 ? 1.029 -15.153 -4.651 1.00 87.19 88 THR A N 1
ATOM 694 C CA . THR A 1 88 ? 1.475 -14.095 -3.741 1.00 87.19 88 THR A CA 1
ATOM 695 C C . THR A 1 88 ? 2.722 -13.420 -4.311 1.00 87.19 88 THR A C 1
ATOM 697 O O . THR A 1 88 ? 3.578 -14.074 -4.902 1.00 87.19 88 THR A O 1
ATOM 700 N N . ALA A 1 89 ? 2.854 -12.108 -4.111 1.00 85.81 89 ALA A N 1
ATOM 701 C CA . ALA A 1 89 ? 4.071 -11.391 -4.494 1.00 85.81 89 ALA A CA 1
ATOM 702 C C . ALA A 1 89 ? 5.267 -11.688 -3.564 1.00 85.81 89 ALA A C 1
ATOM 704 O O . ALA A 1 89 ? 6.379 -11.262 -3.853 1.00 85.81 89 ALA A O 1
ATOM 705 N N . GLY A 1 90 ? 5.061 -12.425 -2.463 1.00 82.75 90 GLY A N 1
ATOM 706 C CA . GLY A 1 90 ? 6.079 -12.650 -1.431 1.00 82.75 90 GLY A CA 1
ATOM 707 C C . GLY A 1 90 ? 7.373 -13.274 -1.958 1.00 82.75 90 GLY A C 1
ATOM 708 O O . GLY A 1 90 ? 8.443 -12.877 -1.527 1.00 82.75 90 GLY A O 1
ATOM 709 N N . ALA A 1 91 ? 7.296 -14.177 -2.940 1.00 75.19 91 ALA A N 1
ATOM 710 C CA . ALA A 1 91 ? 8.485 -14.820 -3.507 1.00 75.19 91 ALA A CA 1
ATOM 711 C C . ALA A 1 91 ? 9.352 -13.891 -4.386 1.00 75.19 91 ALA A C 1
ATOM 713 O O . ALA A 1 91 ? 10.484 -14.241 -4.695 1.00 75.19 91 ALA A O 1
ATOM 714 N N . VAL A 1 92 ? 8.840 -12.727 -4.803 1.00 79.44 92 VAL A N 1
ATOM 715 C CA . VAL A 1 92 ? 9.570 -11.751 -5.642 1.00 79.44 92 VAL A CA 1
ATOM 716 C C . VAL A 1 92 ? 9.736 -10.391 -4.982 1.00 79.44 92 VAL A C 1
ATOM 718 O O . VAL A 1 92 ? 10.412 -9.530 -5.543 1.00 79.44 92 VAL A O 1
ATOM 721 N N . ILE A 1 93 ? 9.141 -10.181 -3.804 1.00 81.69 93 ILE A N 1
ATOM 722 C CA . ILE A 1 93 ? 9.143 -8.874 -3.149 1.00 81.69 93 ILE A CA 1
ATOM 723 C C . ILE A 1 93 ? 10.569 -8.423 -2.820 1.00 81.69 93 ILE A C 1
ATOM 725 O O . ILE A 1 93 ? 10.926 -7.297 -3.141 1.00 81.69 93 ILE A O 1
ATOM 729 N N . GLU A 1 94 ? 11.419 -9.332 -2.332 1.00 80.50 94 GLU A N 1
ATOM 730 C CA . GLU A 1 94 ? 12.821 -9.037 -2.007 1.00 80.50 94 GLU A CA 1
ATOM 731 C C . GLU A 1 94 ? 13.611 -8.564 -3.236 1.00 80.50 94 GLU A C 1
ATOM 733 O O . GLU A 1 94 ? 14.419 -7.640 -3.153 1.00 80.50 94 GLU A O 1
ATOM 738 N N . ASN A 1 95 ? 13.359 -9.161 -4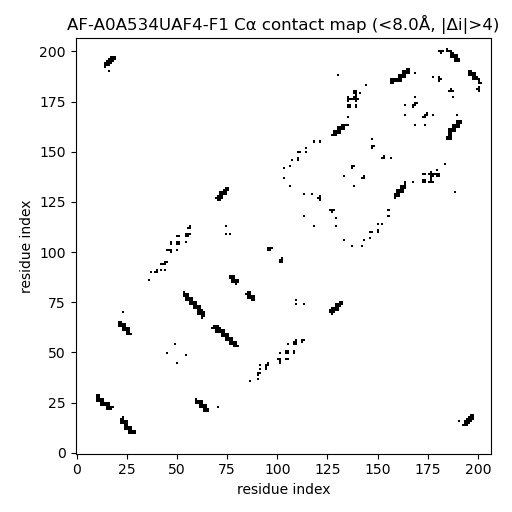.404 1.00 81.44 95 ASN A N 1
ATOM 739 C CA . ASN A 1 95 ? 14.009 -8.767 -5.654 1.00 81.44 95 ASN A CA 1
ATOM 740 C C . ASN A 1 95 ? 13.516 -7.404 -6.153 1.00 81.44 95 ASN A C 1
ATOM 742 O O . ASN A 1 95 ? 14.302 -6.623 -6.690 1.00 81.44 95 ASN A O 1
ATOM 746 N N . ILE A 1 96 ? 12.228 -7.109 -5.962 1.00 85.06 96 ILE A N 1
ATOM 747 C CA . ILE A 1 96 ? 11.627 -5.817 -6.312 1.00 85.06 96 ILE A CA 1
ATOM 748 C C . ILE A 1 96 ? 12.157 -4.709 -5.396 1.00 85.06 96 ILE A C 1
ATOM 750 O O . ILE A 1 96 ? 12.458 -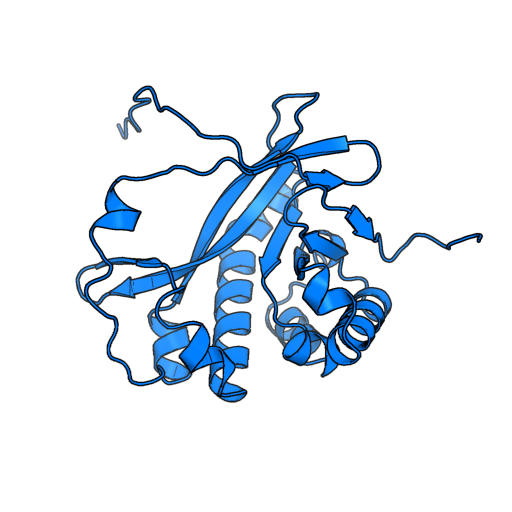3.620 -5.878 1.00 85.06 96 ILE A O 1
ATOM 754 N N . GLU A 1 97 ? 12.298 -4.975 -4.096 1.00 82.69 97 GLU A N 1
ATOM 755 C CA . GLU A 1 97 ? 12.732 -3.995 -3.094 1.00 82.69 97 GLU A CA 1
ATOM 756 C C . GLU A 1 97 ? 14.183 -3.535 -3.278 1.00 82.69 97 GLU A C 1
ATOM 758 O O . GLU A 1 97 ? 14.514 -2.397 -2.943 1.00 82.69 97 GLU A O 1
ATOM 763 N N . ARG A 1 98 ? 15.043 -4.365 -3.882 1.00 84.25 98 ARG A N 1
ATOM 764 C CA . ARG A 1 98 ? 16.440 -4.007 -4.199 1.00 84.25 98 ARG A CA 1
ATOM 765 C C . ARG A 1 98 ? 16.569 -2.918 -5.267 1.00 84.25 98 ARG A C 1
ATOM 767 O O . ARG A 1 98 ? 17.650 -2.363 -5.447 1.00 84.25 98 ARG A O 1
ATOM 774 N N . ARG A 1 99 ? 15.495 -2.621 -6.000 1.00 87.38 99 ARG A N 1
ATOM 775 C CA . ARG A 1 99 ? 15.504 -1.772 -7.192 1.00 87.38 99 ARG A CA 1
ATOM 776 C C . ARG A 1 99 ? 14.431 -0.687 -7.086 1.00 87.38 99 ARG A C 1
ATOM 778 O O . ARG A 1 99 ? 13.232 -0.954 -7.050 1.00 87.38 99 ARG A O 1
ATOM 785 N N . SER A 1 100 ? 14.857 0.577 -7.029 1.00 86.25 100 SER A N 1
ATOM 786 C CA . SER A 1 100 ? 13.929 1.690 -6.767 1.00 86.25 100 SER A CA 1
ATOM 787 C C . SER A 1 100 ? 12.883 1.885 -7.872 1.00 86.25 100 SER A C 1
ATOM 789 O O . SER A 1 100 ? 11.774 2.327 -7.573 1.00 86.25 100 SER A O 1
ATOM 791 N N . ASP A 1 101 ? 13.218 1.585 -9.126 1.00 90.62 101 ASP A N 1
ATOM 792 C CA . ASP A 1 101 ? 12.336 1.705 -10.292 1.00 90.62 101 ASP A CA 1
ATOM 793 C C . ASP A 1 101 ? 11.211 0.664 -10.258 1.00 90.62 101 ASP A C 1
ATOM 795 O O . ASP A 1 101 ? 10.037 0.999 -10.432 1.00 90.62 101 ASP A O 1
ATOM 799 N N . THR A 1 102 ? 11.553 -0.591 -9.966 1.00 92.31 102 THR A N 1
ATOM 800 C CA . THR A 1 102 ? 10.592 -1.691 -9.847 1.00 92.31 102 THR A CA 1
ATOM 801 C C . THR A 1 102 ? 9.710 -1.524 -8.624 1.00 92.31 102 THR A C 1
ATOM 803 O O . THR A 1 102 ? 8.500 -1.724 -8.712 1.00 92.31 102 THR A O 1
ATOM 806 N N . LEU A 1 103 ? 10.279 -1.088 -7.497 1.00 91.19 103 LEU A N 1
ATOM 807 C CA . LEU A 1 103 ? 9.497 -0.840 -6.295 1.00 91.19 103 LEU A CA 1
ATOM 808 C C . LEU A 1 103 ? 8.495 0.304 -6.502 1.00 91.19 103 LEU A C 1
ATOM 810 O O . LEU A 1 103 ? 7.317 0.157 -6.177 1.00 91.19 103 LEU A O 1
ATOM 814 N N . LYS A 1 104 ? 8.916 1.412 -7.128 1.00 93.12 104 LYS A N 1
ATOM 815 C CA . LYS A 1 104 ? 8.004 2.505 -7.497 1.00 93.12 104 LYS A CA 1
ATOM 816 C C . LYS A 1 104 ? 6.896 2.018 -8.439 1.00 93.12 104 LYS A C 1
ATOM 818 O O . LYS A 1 104 ? 5.730 2.359 -8.236 1.00 93.12 104 LYS A O 1
ATOM 823 N N . ALA A 1 105 ? 7.236 1.199 -9.437 1.00 95.12 105 ALA A N 1
ATOM 824 C CA . ALA A 1 105 ? 6.261 0.620 -10.361 1.00 95.12 105 ALA A CA 1
ATOM 825 C C . ALA A 1 105 ? 5.244 -0.286 -9.650 1.00 95.12 105 ALA A C 1
ATOM 827 O O . ALA A 1 105 ? 4.055 -0.235 -9.973 1.00 95.12 105 ALA A O 1
ATOM 828 N N . LEU A 1 106 ? 5.682 -1.067 -8.658 1.00 95.19 106 LEU A N 1
ATOM 829 C CA . LEU A 1 106 ? 4.800 -1.904 -7.848 1.00 95.19 106 LEU A CA 1
ATOM 830 C C . LEU A 1 106 ? 3.810 -1.047 -7.062 1.00 95.19 106 LEU A C 1
ATOM 832 O O . LEU A 1 106 ? 2.607 -1.255 -7.187 1.00 95.19 106 LEU A O 1
ATOM 836 N N . ILE A 1 107 ? 4.294 -0.047 -6.320 1.00 95.50 107 ILE A N 1
ATOM 837 C CA . ILE A 1 107 ? 3.427 0.844 -5.536 1.00 95.50 107 ILE A CA 1
ATOM 838 C C . ILE A 1 107 ? 2.411 1.555 -6.435 1.00 95.50 107 ILE A C 1
ATOM 840 O O . ILE A 1 107 ? 1.221 1.556 -6.123 1.00 95.50 107 ILE A O 1
ATOM 844 N N . ARG A 1 108 ? 2.839 2.068 -7.597 1.00 97.00 108 ARG A N 1
ATOM 845 C CA . ARG A 1 108 ? 1.930 2.664 -8.589 1.00 97.00 108 ARG A CA 1
ATOM 846 C C . ARG A 1 108 ? 0.857 1.684 -9.056 1.00 97.00 108 ARG A C 1
ATOM 848 O O . ARG A 1 108 ? -0.312 2.044 -9.123 1.00 97.00 108 ARG A O 1
ATOM 855 N N . THR A 1 109 ? 1.242 0.443 -9.339 1.00 97.75 109 THR A N 1
ATOM 856 C CA . THR A 1 109 ? 0.322 -0.607 -9.803 1.00 97.75 109 THR A CA 1
ATOM 857 C C . THR A 1 109 ? -0.710 -0.970 -8.732 1.00 97.75 109 THR A C 1
ATOM 859 O O . THR A 1 109 ? -1.899 -1.084 -9.030 1.00 97.75 109 THR A O 1
ATOM 862 N N . ILE A 1 110 ? -0.289 -1.092 -7.470 1.00 97.50 110 ILE A N 1
ATOM 863 C CA . ILE A 1 110 ? -1.194 -1.382 -6.351 1.00 97.50 110 ILE A CA 1
ATOM 864 C C . ILE A 1 110 ? -2.135 -0.205 -6.072 1.00 97.50 110 ILE A C 1
ATOM 866 O O . ILE A 1 110 ? -3.334 -0.417 -5.901 1.00 97.50 110 ILE A O 1
ATOM 870 N N . LEU A 1 111 ? -1.636 1.034 -6.090 1.00 97.38 111 LEU A N 1
ATOM 871 C CA . LEU A 1 111 ? -2.477 2.223 -5.926 1.00 97.38 111 LEU A CA 1
ATOM 872 C C . LEU A 1 111 ? -3.471 2.387 -7.084 1.00 97.38 111 LEU A C 1
ATOM 874 O O . LEU A 1 111 ? -4.616 2.767 -6.852 1.00 97.38 111 LEU A O 1
ATOM 878 N N . ALA A 1 112 ? -3.093 2.032 -8.313 1.00 98.38 112 ALA A N 1
ATOM 879 C CA . ALA A 1 112 ? -4.014 2.027 -9.448 1.00 98.38 112 ALA A CA 1
ATOM 880 C C . ALA A 1 112 ? -5.137 0.989 -9.274 1.00 98.38 112 ALA A C 1
ATOM 882 O O . ALA A 1 112 ? -6.299 1.292 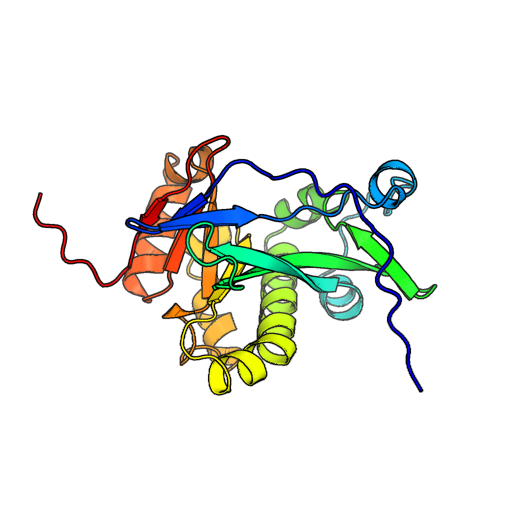-9.549 1.00 98.38 112 ALA A O 1
ATOM 883 N N . ALA A 1 113 ? -4.822 -0.205 -8.757 1.00 97.94 113 ALA A N 1
ATOM 884 C CA . ALA A 1 113 ? -5.837 -1.198 -8.401 1.00 97.94 113 ALA A CA 1
ATOM 885 C C . ALA A 1 113 ? -6.756 -0.687 -7.278 1.00 97.94 113 ALA A C 1
ATOM 887 O O . ALA A 1 113 ? -7.974 -0.753 -7.405 1.00 97.94 113 ALA A O 1
ATOM 888 N N . ILE A 1 114 ? -6.197 -0.064 -6.232 1.00 97.31 114 ILE A N 1
ATOM 889 C CA . ILE A 1 114 ? -6.976 0.592 -5.169 1.00 97.31 114 ILE A CA 1
ATOM 890 C C . ILE A 1 114 ? -7.911 1.661 -5.738 1.00 97.31 114 ILE A C 1
ATOM 892 O O . ILE A 1 114 ? -9.081 1.693 -5.366 1.00 97.31 114 ILE A O 1
ATOM 896 N N . ARG A 1 115 ? -7.440 2.510 -6.658 1.00 97.56 115 ARG A N 1
ATOM 897 C CA . ARG A 1 115 ? -8.298 3.495 -7.326 1.00 97.56 115 ARG A CA 1
ATOM 898 C C . ARG A 1 115 ? -9.481 2.813 -8.007 1.00 97.56 115 ARG A C 1
ATOM 900 O O . ARG A 1 115 ? -10.614 3.233 -7.802 1.00 97.56 115 ARG A O 1
ATOM 907 N N . ARG A 1 116 ? -9.217 1.776 -8.804 1.00 97.62 116 ARG A N 1
ATOM 908 C CA . ARG A 1 116 ? -10.244 1.033 -9.545 1.00 97.62 116 ARG A CA 1
ATOM 909 C C . ARG A 1 116 ? -11.270 0.387 -8.610 1.00 97.62 116 ARG A C 1
ATOM 911 O O . ARG A 1 116 ? -12.466 0.513 -8.850 1.00 97.62 116 ARG A O 1
ATOM 918 N N . ASP A 1 117 ? -10.803 -0.274 -7.555 1.00 96.94 117 ASP A N 1
ATOM 919 C CA . ASP A 1 117 ? -11.632 -1.194 -6.770 1.00 96.94 117 ASP A CA 1
ATOM 920 C C . ASP A 1 117 ? -12.246 -0.539 -5.526 1.00 96.94 117 ASP A C 1
ATOM 922 O O . ASP A 1 117 ? -13.393 -0.814 -5.171 1.00 96.94 117 ASP A O 1
ATOM 926 N N . MET A 1 118 ? -11.511 0.359 -4.862 1.00 95.56 118 MET A N 1
ATOM 927 C CA . MET A 1 118 ? -11.911 0.912 -3.566 1.00 95.56 118 MET A CA 1
ATOM 928 C C . MET A 1 118 ? -12.637 2.248 -3.657 1.00 95.56 118 MET A C 1
ATOM 930 O O . MET A 1 118 ? -13.499 2.513 -2.823 1.00 95.56 118 MET A O 1
ATOM 934 N N . VAL A 1 119 ? -12.351 3.084 -4.659 1.00 95.75 119 VAL A N 1
ATOM 935 C CA . VAL A 1 119 ? -13.029 4.386 -4.803 1.00 95.75 119 VAL A CA 1
ATOM 936 C C . VAL A 1 119 ? -14.555 4.239 -4.920 1.00 95.75 119 VAL A C 1
ATOM 938 O O . VAL A 1 119 ? -15.264 4.961 -4.214 1.00 95.75 119 VAL A O 1
ATOM 941 N N . PRO A 1 120 ? -15.117 3.295 -5.704 1.00 95.25 120 PRO A N 1
ATOM 942 C CA . PRO A 1 120 ? -16.564 3.064 -5.710 1.00 95.25 120 PRO A CA 1
ATOM 943 C C . PRO A 1 120 ? -17.117 2.685 -4.328 1.00 95.25 120 PRO A C 1
ATOM 945 O O . PRO A 1 120 ? -18.198 3.130 -3.942 1.00 95.25 120 PRO A O 1
ATOM 948 N N . LEU A 1 121 ? -16.362 1.904 -3.548 1.00 93.56 121 LEU A N 1
ATOM 949 C CA . LEU A 1 121 ? -16.752 1.507 -2.195 1.00 93.56 121 LEU A CA 1
ATOM 950 C C . LEU A 1 121 ? -16.676 2.671 -1.206 1.00 93.56 121 LEU A C 1
ATOM 952 O O . LEU A 1 121 ? -17.550 2.790 -0.355 1.00 93.56 121 LEU A O 1
ATOM 956 N N . PHE A 1 122 ? -15.697 3.565 -1.339 1.00 93.69 122 PHE A N 1
ATOM 957 C CA . PHE A 1 122 ? -15.586 4.757 -0.499 1.00 93.69 122 PHE A CA 1
ATOM 958 C C . PHE A 1 122 ? -16.785 5.699 -0.647 1.00 93.69 122 PHE A C 1
ATOM 960 O O . PHE A 1 122 ? -17.235 6.267 0.350 1.00 93.69 122 PHE A O 1
ATOM 967 N N . HIS A 1 123 ? -17.344 5.831 -1.850 1.00 92.06 123 HIS A N 1
ATOM 968 C CA . HIS A 1 123 ? -18.565 6.616 -2.053 1.00 92.06 123 HIS A CA 1
ATOM 969 C C . HIS A 1 123 ? -19.787 5.987 -1.375 1.00 92.06 123 HIS A C 1
ATOM 971 O O . HIS A 1 123 ? -20.633 6.703 -0.849 1.00 92.06 123 HIS A O 1
ATOM 977 N N . ARG A 1 124 ? -19.869 4.652 -1.355 1.00 92.44 124 ARG A N 1
ATOM 978 C CA . ARG A 1 124 ? -20.994 3.915 -0.758 1.00 92.44 124 ARG A CA 1
ATOM 979 C C . ARG A 1 124 ? -20.875 3.749 0.756 1.00 92.44 124 ARG A C 1
ATOM 981 O O . ARG A 1 124 ? -21.887 3.665 1.443 1.00 92.44 124 ARG A O 1
ATOM 988 N N . HIS A 1 125 ? -19.651 3.691 1.271 1.00 91.75 125 HIS A N 1
ATOM 989 C CA . HIS A 1 125 ? -19.353 3.404 2.668 1.00 91.75 125 HIS A CA 1
ATOM 990 C C . HIS A 1 125 ? -18.355 4.427 3.207 1.00 91.75 125 HIS A C 1
ATOM 992 O O . HIS A 1 125 ? -17.145 4.332 2.993 1.00 91.75 125 HIS A O 1
ATOM 998 N N . GLN A 1 126 ? -18.867 5.418 3.940 1.00 86.06 126 GLN A N 1
ATOM 999 C CA . GLN A 1 126 ? -18.075 6.564 4.396 1.00 86.06 126 GLN A CA 1
ATOM 1000 C C . GLN A 1 126 ? -16.952 6.206 5.381 1.00 86.06 126 GLN A C 1
ATOM 1002 O O . GLN A 1 126 ? -15.994 6.963 5.519 1.00 86.06 126 GLN A O 1
ATOM 1007 N N . HIS A 1 127 ? -17.052 5.055 6.046 1.00 86.00 127 HIS A N 1
ATOM 1008 C CA . HIS A 1 127 ? -16.084 4.616 7.052 1.00 86.00 127 HIS A CA 1
ATOM 1009 C C . HIS A 1 127 ? -15.086 3.581 6.535 1.00 86.00 127 HIS A C 1
ATOM 1011 O O . HIS A 1 127 ? -14.180 3.205 7.274 1.00 86.00 127 HIS A O 1
ATOM 1017 N N . PHE A 1 128 ? -15.232 3.118 5.289 1.00 91.75 128 PHE A N 1
ATOM 1018 C CA . PHE A 1 128 ? -14.307 2.137 4.740 1.00 91.75 128 PHE A CA 1
ATOM 1019 C C . PHE A 1 128 ? -12.957 2.777 4.455 1.00 91.75 128 PHE A C 1
ATOM 1021 O O . PHE A 1 128 ? -12.872 3.861 3.874 1.00 91.75 128 PHE A O 1
ATOM 1028 N N . TYR A 1 129 ? -11.909 2.053 4.824 1.00 92.75 129 TYR A N 1
ATOM 1029 C CA . TYR A 1 129 ? -10.535 2.367 4.472 1.00 92.75 129 TYR A CA 1
ATOM 1030 C C . TYR A 1 129 ? -9.883 1.178 3.770 1.00 92.75 129 TYR A C 1
ATOM 1032 O O . TYR A 1 129 ? -10.384 0.050 3.803 1.00 92.75 129 TYR A O 1
ATOM 1040 N N . VAL A 1 130 ? -8.747 1.438 3.138 1.00 94.50 130 VAL A N 1
ATOM 1041 C CA . VAL A 1 130 ? -7.853 0.405 2.634 1.00 94.50 130 VAL A CA 1
ATOM 1042 C C . VAL A 1 130 ? -6.467 0.614 3.222 1.00 94.50 130 VAL A C 1
ATOM 1044 O O . VAL A 1 130 ? -5.964 1.736 3.227 1.00 94.50 130 VAL A O 1
ATOM 1047 N N . SER A 1 131 ? -5.855 -0.440 3.747 1.00 93.75 131 SER A N 1
ATOM 1048 C CA . SER A 1 131 ? -4.450 -0.434 4.131 1.00 93.75 131 SER A CA 1
ATOM 1049 C C . SER A 1 131 ? -3.590 -1.034 3.021 1.00 93.75 131 SER A C 1
ATOM 1051 O O . SER A 1 131 ? -4.025 -1.926 2.295 1.00 93.75 131 SER A O 1
ATOM 1053 N N . VAL A 1 132 ? -2.378 -0.523 2.839 1.00 92.62 132 VAL A N 1
ATOM 1054 C CA . VAL A 1 132 ? -1.436 -0.982 1.818 1.00 92.62 132 VAL A CA 1
ATOM 1055 C C . VAL A 1 132 ? -0.023 -0.955 2.379 1.00 92.62 132 VAL A C 1
ATOM 1057 O O . VAL A 1 132 ? 0.386 0.003 3.029 1.00 92.62 132 VAL A O 1
ATOM 1060 N N . ASN A 1 133 ? 0.742 -2.007 2.108 1.00 90.25 133 ASN A N 1
ATOM 1061 C CA . ASN A 1 133 ? 2.145 -2.074 2.495 1.00 90.25 133 ASN A CA 1
ATOM 1062 C C . ASN A 1 133 ? 2.970 -1.177 1.560 1.00 90.25 133 ASN A C 1
ATOM 1064 O O . ASN A 1 133 ? 3.086 -1.467 0.367 1.00 90.25 133 ASN A O 1
ATOM 1068 N N . ILE A 1 134 ? 3.535 -0.090 2.092 1.00 89.12 134 ILE A N 1
ATOM 1069 C CA . ILE A 1 134 ? 4.444 0.793 1.353 1.00 89.12 134 ILE A CA 1
ATOM 1070 C C . ILE A 1 134 ? 5.772 0.830 2.108 1.00 89.12 134 ILE A C 1
ATOM 1072 O O . ILE A 1 134 ? 5.805 1.290 3.250 1.00 89.12 134 ILE A O 1
ATOM 1076 N N . PRO A 1 135 ? 6.888 0.401 1.492 1.00 88.06 135 PRO A N 1
ATOM 1077 C CA . PRO A 1 135 ? 8.175 0.443 2.164 1.00 88.06 135 PRO A CA 1
ATOM 1078 C C . PRO A 1 135 ? 8.541 1.864 2.614 1.00 88.06 135 PRO A C 1
ATOM 1080 O O . PRO A 1 135 ? 8.422 2.805 1.816 1.00 88.06 135 PRO A O 1
ATOM 1083 N N . PRO A 1 136 ? 9.062 2.034 3.846 1.00 86.94 136 PRO A N 1
ATOM 1084 C CA . PRO A 1 136 ? 9.414 3.343 4.389 1.00 86.94 136 PRO A CA 1
ATOM 1085 C C . PRO A 1 136 ? 10.320 4.171 3.479 1.00 86.94 136 PRO A C 1
ATOM 1087 O O . PRO A 1 136 ? 10.173 5.381 3.400 1.00 86.94 136 PRO A O 1
ATOM 1090 N N . VAL A 1 137 ? 11.219 3.531 2.728 1.00 87.81 137 VAL A N 1
ATOM 1091 C CA . VAL A 1 137 ? 12.124 4.225 1.801 1.00 87.81 137 VAL A CA 1
ATOM 1092 C C . VAL A 1 137 ? 11.386 4.987 0.689 1.00 87.81 137 VAL A C 1
ATOM 1094 O O . VAL A 1 137 ? 11.814 6.076 0.319 1.00 87.81 137 VAL A O 1
ATOM 1097 N N . ILE A 1 138 ? 10.268 4.462 0.175 1.00 89.81 138 ILE A N 1
ATOM 1098 C CA . ILE A 1 138 ? 9.468 5.122 -0.874 1.00 89.81 138 ILE A CA 1
ATOM 1099 C C . ILE A 1 138 ? 8.693 6.294 -0.275 1.00 89.81 138 ILE A C 1
ATOM 1101 O O . ILE A 1 138 ? 8.635 7.383 -0.852 1.00 89.81 138 ILE A O 1
ATOM 1105 N N . LEU A 1 139 ? 8.116 6.069 0.904 1.00 87.81 139 LEU A N 1
ATOM 1106 C CA . LEU A 1 139 ? 7.334 7.065 1.616 1.00 87.81 139 LEU A CA 1
ATOM 1107 C C . LEU A 1 139 ? 8.211 8.224 2.117 1.00 87.81 139 LEU A C 1
ATOM 1109 O O . LEU A 1 139 ? 7.905 9.378 1.830 1.00 87.81 139 LEU A O 1
ATOM 1113 N N . GLY A 1 140 ? 9.341 7.932 2.763 1.00 86.75 140 GLY A N 1
ATOM 1114 C CA . GLY A 1 140 ? 10.297 8.922 3.268 1.00 86.75 140 GLY A CA 1
ATOM 1115 C C . GLY A 1 140 ? 10.976 9.740 2.166 1.00 86.75 140 GLY A C 1
ATOM 1116 O O . GLY A 1 140 ? 11.235 10.922 2.357 1.00 86.75 140 GLY A O 1
ATOM 1117 N N . ARG A 1 141 ? 11.179 9.167 0.970 1.00 90.00 141 ARG A N 1
ATOM 1118 C CA . ARG A 1 141 ? 11.641 9.915 -0.218 1.00 90.00 141 ARG A CA 1
ATOM 1119 C C . ARG A 1 141 ? 10.544 10.757 -0.881 1.00 90.00 141 ARG A C 1
ATOM 1121 O O . ARG A 1 141 ? 10.791 11.366 -1.917 1.00 90.00 141 ARG A O 1
ATOM 1128 N N . GLY A 1 142 ? 9.321 10.756 -0.345 1.00 88.81 142 GLY A N 1
ATOM 1129 C CA . GLY A 1 142 ? 8.196 11.511 -0.895 1.00 88.81 142 GLY A CA 1
ATOM 1130 C C . GLY A 1 142 ? 7.706 11.005 -2.254 1.00 88.81 142 GLY A C 1
ATOM 1131 O O . GLY A 1 142 ? 7.037 11.742 -2.968 1.00 88.81 142 GLY A O 1
ATOM 1132 N N . GLN A 1 143 ? 8.015 9.760 -2.626 1.00 91.31 143 GLN A N 1
ATOM 1133 C CA . GLN A 1 143 ? 7.695 9.217 -3.951 1.00 91.31 143 GLN A CA 1
ATOM 1134 C C . GLN A 1 143 ? 6.238 8.747 -4.081 1.00 91.31 143 GLN A C 1
ATOM 1136 O O . GLN A 1 143 ? 5.774 8.517 -5.196 1.00 91.31 143 GLN A O 1
ATOM 1141 N N . VAL A 1 144 ? 5.520 8.606 -2.961 1.00 92.06 144 VAL A N 1
ATOM 1142 C CA . VAL A 1 144 ? 4.111 8.171 -2.925 1.00 92.06 144 VAL A CA 1
ATOM 1143 C C . VAL A 1 144 ? 3.164 9.285 -3.363 1.00 92.06 144 VAL A C 1
ATOM 1145 O O . VAL A 1 144 ? 2.246 9.024 -4.133 1.00 92.06 144 VAL A O 1
ATOM 1148 N N . LEU A 1 145 ? 3.379 10.520 -2.899 1.00 92.00 145 LEU A N 1
ATOM 1149 C CA . LEU A 1 145 ? 2.444 11.623 -3.143 1.00 92.00 145 LEU A CA 1
ATOM 1150 C C . LEU A 1 145 ? 2.250 11.925 -4.643 1.00 92.00 145 LEU A C 1
ATOM 1152 O O . LEU A 1 145 ? 1.097 11.951 -5.066 1.00 92.00 145 LEU A O 1
ATOM 1156 N N . PRO A 1 146 ? 3.307 12.011 -5.478 1.00 95.06 146 PRO A N 1
ATOM 1157 C CA . PRO A 1 146 ? 3.127 12.205 -6.918 1.00 95.06 146 PRO A CA 1
ATOM 1158 C C . PRO A 1 146 ? 2.294 11.099 -7.578 1.00 95.06 146 PRO A C 1
ATOM 1160 O O . PRO A 1 146 ? 1.537 11.359 -8.504 1.00 95.06 146 PRO A O 1
ATOM 1163 N N . ILE A 1 147 ? 2.403 9.858 -7.089 1.00 95.94 147 ILE A N 1
ATOM 1164 C CA . ILE A 1 147 ? 1.611 8.728 -7.595 1.00 95.94 147 ILE A CA 1
ATOM 1165 C C . ILE A 1 147 ? 0.140 8.871 -7.187 1.00 95.94 147 ILE A C 1
ATOM 1167 O O . ILE A 1 147 ? -0.754 8.593 -7.981 1.00 95.94 147 ILE A O 1
ATOM 1171 N N . ILE A 1 148 ? -0.124 9.285 -5.946 1.00 95.50 148 ILE A N 1
ATOM 1172 C CA . ILE A 1 148 ? -1.483 9.553 -5.463 1.00 95.50 148 ILE A CA 1
ATOM 1173 C C . ILE A 1 148 ? -2.143 10.653 -6.302 1.00 95.50 148 ILE A C 1
ATOM 1175 O O . ILE A 1 148 ? -3.303 10.502 -6.684 1.00 95.50 148 ILE A O 1
ATOM 1179 N N . GLU A 1 149 ? -1.411 11.726 -6.598 1.00 96.44 149 GLU A N 1
ATOM 1180 C CA . GLU A 1 149 ? -1.883 12.847 -7.416 1.00 96.44 149 GLU A CA 1
ATOM 1181 C C . GLU A 1 149 ? -2.142 12.417 -8.865 1.00 96.44 149 GLU A C 1
ATOM 1183 O O . GLU A 1 149 ? -3.245 12.633 -9.365 1.00 96.44 149 GLU A O 1
ATOM 1188 N N . GLU A 1 150 ? -1.186 11.723 -9.502 1.00 97.44 150 GLU A N 1
ATOM 1189 C CA . GLU A 1 150 ? -1.329 11.133 -10.849 1.00 97.44 150 GLU A CA 1
ATOM 1190 C C . GLU A 1 150 ? -2.596 10.273 -10.944 1.00 97.44 150 GLU A C 1
ATOM 1192 O O . GLU A 1 150 ? -3.353 10.339 -11.911 1.00 97.44 150 GLU A O 1
ATOM 1197 N N . LEU A 1 151 ? -2.845 9.468 -9.911 1.00 97.56 151 LEU A N 1
ATOM 1198 C CA . LEU A 1 151 ? -3.987 8.570 -9.842 1.00 97.56 151 LEU A CA 1
ATOM 1199 C C . LEU A 1 151 ? -5.240 9.238 -9.274 1.00 97.56 151 LEU A C 1
ATOM 1201 O O . LEU A 1 151 ? -6.196 8.522 -9.000 1.00 97.56 151 LEU A O 1
ATOM 1205 N N . GLY A 1 152 ? -5.280 10.554 -9.049 1.00 96.88 152 GLY A N 1
ATOM 1206 C CA . GLY A 1 152 ? -6.453 11.263 -8.523 1.00 96.88 152 GLY A CA 1
ATOM 1207 C C . GLY A 1 152 ? -7.001 10.676 -7.216 1.00 96.88 152 GLY A C 1
ATOM 1208 O O . GLY A 1 152 ? -8.217 10.592 -7.036 1.00 96.88 152 GLY A O 1
ATOM 1209 N N . LEU A 1 153 ? -6.114 10.184 -6.350 1.00 96.19 153 LEU A N 1
ATOM 1210 C CA . LEU A 1 153 ? -6.437 9.558 -5.066 1.00 96.19 153 LEU A CA 1
ATOM 1211 C C . LEU A 1 153 ? -6.378 10.544 -3.891 1.00 96.19 153 LEU A C 1
ATOM 1213 O O . LEU A 1 153 ? -6.770 10.180 -2.784 1.00 96.19 153 LEU A O 1
ATOM 1217 N N . THR A 1 154 ? -5.945 11.787 -4.123 1.00 95.31 154 THR A N 1
ATOM 1218 C CA . THR A 1 154 ? -5.828 12.845 -3.104 1.00 95.31 154 THR A CA 1
ATOM 1219 C C . THR A 1 154 ? -7.084 13.008 -2.231 1.00 95.31 154 THR A C 1
ATOM 1221 O O . THR A 1 154 ? -6.933 13.055 -1.010 1.00 95.31 154 THR A O 1
ATOM 1224 N N . PRO A 1 155 ? -8.329 12.987 -2.764 1.00 94.50 155 PRO A N 1
ATOM 1225 C CA . PRO A 1 155 ? -9.537 13.093 -1.932 1.00 94.50 155 PRO A CA 1
ATOM 1226 C C . PRO A 1 155 ? -9.740 11.929 -0.947 1.00 94.50 155 PRO A C 1
ATOM 1228 O O . PRO A 1 155 ? -10.490 12.051 0.019 1.00 94.50 155 PRO A O 1
ATOM 1231 N N . TYR A 1 156 ? -9.086 10.791 -1.188 1.00 93.50 156 TYR A N 1
ATOM 1232 C CA . TYR A 1 156 ? -9.214 9.564 -0.399 1.00 93.50 156 TYR A CA 1
ATOM 1233 C C . TYR A 1 156 ? -7.969 9.271 0.438 1.00 93.50 156 TYR A C 1
ATOM 1235 O O . TYR A 1 156 ? -7.869 8.189 1.012 1.00 93.50 156 TYR A O 1
ATOM 1243 N N . LEU A 1 157 ? -7.022 10.209 0.530 1.00 90.38 157 LEU A N 1
ATOM 1244 C CA . LEU A 1 157 ? -5.740 9.994 1.199 1.00 90.38 157 LEU A CA 1
ATOM 1245 C C . LEU A 1 157 ? -5.904 9.564 2.668 1.00 90.38 157 LEU A C 1
ATOM 1247 O O . LEU A 1 157 ? -5.226 8.652 3.130 1.00 90.38 157 LEU A O 1
ATOM 1251 N N . SER A 1 158 ? -6.877 10.135 3.383 1.00 88.38 158 SER A N 1
ATOM 1252 C CA . SER A 1 158 ? -7.201 9.746 4.764 1.00 88.38 158 SER A CA 1
ATOM 1253 C C . SER A 1 158 ? -7.765 8.322 4.886 1.00 88.38 158 SER A C 1
ATOM 1255 O O . SER A 1 158 ? -7.705 7.727 5.964 1.00 88.38 158 SER A O 1
ATOM 1257 N N . ARG A 1 159 ? -8.278 7.759 3.782 1.00 91.75 159 ARG A N 1
ATOM 1258 C CA . ARG A 1 159 ? -8.821 6.395 3.667 1.00 91.75 159 ARG A CA 1
ATOM 1259 C C . ARG A 1 159 ? -7.824 5.391 3.092 1.00 91.75 159 ARG A C 1
ATOM 1261 O O . ARG A 1 159 ? -8.148 4.207 3.035 1.00 91.75 159 ARG A O 1
ATOM 1268 N N . ILE A 1 160 ? -6.636 5.836 2.686 1.00 92.81 160 ILE A N 1
ATOM 1269 C CA . ILE A 1 160 ? -5.526 4.977 2.273 1.00 92.81 160 ILE A CA 1
ATOM 1270 C C . ILE A 1 160 ? -4.495 5.001 3.400 1.00 92.81 160 ILE A C 1
ATOM 1272 O O . ILE A 1 160 ? -3.805 5.994 3.615 1.00 92.81 160 ILE A O 1
ATOM 1276 N N . ALA A 1 161 ? -4.419 3.909 4.154 1.00 90.62 161 ALA A N 1
ATOM 1277 C CA . ALA A 1 161 ? -3.464 3.757 5.239 1.00 90.62 161 ALA A CA 1
ATOM 1278 C C . ALA A 1 161 ? -2.209 3.032 4.748 1.00 90.62 161 ALA A C 1
ATOM 1280 O O . ALA A 1 161 ? -2.293 1.934 4.204 1.00 90.62 161 ALA A O 1
ATOM 1281 N N . CYS A 1 162 ? -1.037 3.613 4.971 1.00 89.06 162 CYS A N 1
ATOM 1282 C CA . CYS A 1 162 ? 0.218 2.893 4.801 1.00 89.06 162 CYS A CA 1
ATOM 1283 C C . CYS A 1 162 ? 0.446 1.969 6.001 1.00 89.06 162 CYS A C 1
ATOM 1285 O O . CYS A 1 162 ? 0.309 2.410 7.139 1.00 89.06 162 CYS A O 1
ATOM 1287 N N . GLU A 1 163 ? 0.799 0.711 5.757 1.00 86.12 163 GLU A N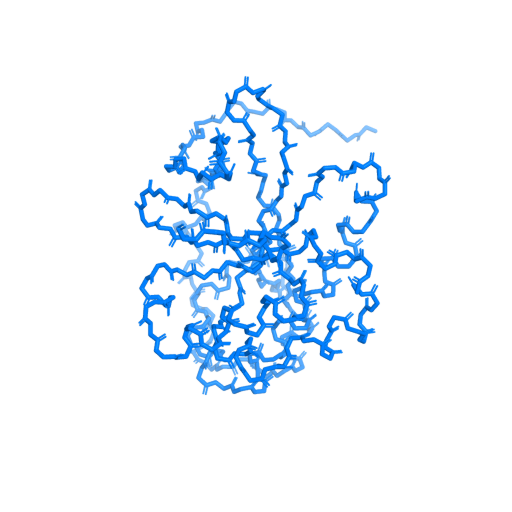 1
ATOM 1288 C CA . GLU A 1 163 ? 1.277 -0.198 6.799 1.00 86.12 163 GLU A CA 1
ATOM 1289 C C . GLU A 1 163 ? 2.801 -0.094 6.917 1.00 86.12 163 GLU A C 1
ATOM 1291 O O . GLU A 1 163 ? 3.525 -0.251 5.932 1.00 86.12 163 GLU A O 1
ATOM 1296 N N . VAL A 1 164 ? 3.278 0.168 8.134 1.00 82.31 164 VAL A N 1
ATOM 1297 C CA . VAL A 1 164 ? 4.698 0.163 8.496 1.00 82.31 164 VAL A CA 1
ATOM 1298 C C . VAL A 1 164 ? 4.855 -0.741 9.707 1.00 82.31 164 VAL A C 1
ATOM 1300 O O . VAL A 1 164 ? 4.127 -0.589 10.680 1.00 82.31 164 VAL A O 1
ATOM 1303 N N . THR A 1 165 ? 5.794 -1.682 9.684 1.00 80.44 165 THR A N 1
ATOM 1304 C CA . THR A 1 165 ? 6.022 -2.528 10.869 1.00 80.44 165 THR A CA 1
ATOM 1305 C C . THR A 1 165 ? 6.648 -1.725 12.012 1.00 80.44 165 THR A C 1
ATOM 1307 O O . THR A 1 165 ? 7.379 -0.767 11.760 1.00 80.44 165 THR A O 1
ATOM 1310 N N . GLU A 1 166 ? 6.447 -2.129 13.266 1.00 79.88 166 GLU A N 1
ATOM 1311 C CA . GLU A 1 166 ? 7.071 -1.461 14.424 1.00 79.88 166 GLU A CA 1
ATOM 1312 C C . GLU A 1 166 ? 8.599 -1.362 14.272 1.00 79.88 166 GLU A C 1
ATOM 1314 O O . GLU A 1 166 ? 9.187 -0.286 14.389 1.00 79.88 166 GLU A O 1
ATOM 1319 N N . ARG A 1 167 ? 9.251 -2.462 13.876 1.00 81.88 167 ARG A N 1
ATOM 1320 C CA . ARG A 1 167 ? 10.701 -2.475 13.616 1.00 81.88 167 ARG A CA 1
ATOM 1321 C C . ARG A 1 167 ? 11.107 -1.447 12.569 1.00 81.88 167 ARG A C 1
ATOM 1323 O O . ARG A 1 167 ? 12.116 -0.772 12.741 1.00 81.88 167 ARG A O 1
ATOM 1330 N N . GLN A 1 168 ? 10.335 -1.327 11.489 1.00 83.38 168 GLN A N 1
ATOM 1331 C CA . GLN A 1 168 ? 10.587 -0.325 10.459 1.00 83.38 168 GLN A CA 1
ATOM 1332 C C . GLN A 1 168 ? 10.396 1.088 11.009 1.00 83.38 168 GLN A C 1
ATOM 1334 O O . GLN A 1 168 ? 11.257 1.927 10.758 1.00 83.38 168 GLN A O 1
ATOM 1339 N N . ALA A 1 1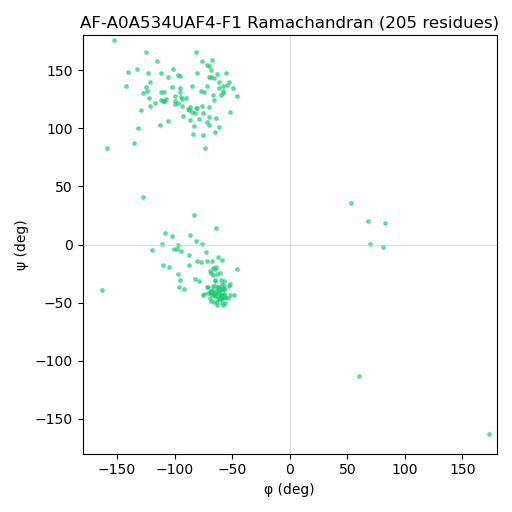69 ? 9.338 1.337 11.785 1.00 83.69 169 ALA A N 1
ATOM 1340 C CA . ALA A 1 169 ? 9.026 2.634 12.387 1.00 83.69 169 ALA A CA 1
ATOM 1341 C C . ALA A 1 169 ? 10.134 3.154 13.322 1.00 83.69 169 ALA A C 1
ATOM 1343 O O . ALA A 1 169 ? 10.348 4.362 13.405 1.00 83.69 169 ALA A O 1
ATOM 1344 N N . LEU A 1 170 ? 10.879 2.259 13.980 1.00 86.62 170 LEU A N 1
ATOM 1345 C CA . LEU A 1 170 ? 11.990 2.617 14.869 1.00 86.62 170 LEU A CA 1
ATOM 1346 C C . LEU A 1 170 ? 13.282 3.015 14.132 1.00 86.62 170 LEU A C 1
ATOM 1348 O O . LEU A 1 170 ? 14.175 3.612 14.739 1.00 86.62 170 LEU A O 1
ATOM 1352 N N . THR A 1 171 ? 13.401 2.716 12.836 1.00 89.75 171 THR A N 1
ATOM 1353 C CA . THR A 1 171 ? 14.564 3.122 12.028 1.00 89.75 171 THR A CA 1
ATOM 1354 C C . THR A 1 171 ? 14.506 4.606 11.658 1.00 89.75 171 THR A C 1
ATOM 1356 O O . THR A 1 171 ? 13.430 5.198 11.604 1.00 89.75 171 THR A O 1
ATOM 1359 N N . SER A 1 172 ? 15.650 5.219 11.331 1.00 90.06 172 SER A N 1
ATOM 1360 C CA . SER A 1 172 ? 15.691 6.602 10.823 1.00 90.06 172 SER A CA 1
ATOM 1361 C C . SER A 1 172 ? 14.821 6.783 9.573 1.00 90.06 172 SER A C 1
ATOM 1363 O O . SER A 1 172 ? 14.014 7.705 9.515 1.00 90.06 172 SER A O 1
ATOM 1365 N N . VAL A 1 173 ? 14.912 5.850 8.620 1.00 88.50 173 VAL A N 1
ATOM 1366 C CA . VAL A 1 173 ? 14.093 5.840 7.395 1.00 88.50 173 VAL A CA 1
ATOM 1367 C C . VAL A 1 173 ? 12.603 5.706 7.721 1.00 88.50 173 VAL A C 1
ATOM 1369 O O . VAL A 1 173 ? 11.775 6.373 7.104 1.00 88.50 173 VAL A O 1
ATOM 1372 N N . GLY A 1 174 ? 12.258 4.871 8.703 1.00 87.38 174 GLY A N 1
ATOM 1373 C CA . GLY A 1 174 ? 10.901 4.736 9.228 1.00 87.38 174 GLY A CA 1
ATOM 1374 C C . GLY A 1 174 ? 10.349 6.034 9.786 1.00 87.38 174 GLY A C 1
ATOM 1375 O O . GLY A 1 174 ? 9.270 6.453 9.382 1.00 87.38 174 GLY A O 1
ATOM 1376 N N . ARG A 1 175 ? 11.103 6.702 10.661 1.00 88.25 175 ARG A N 1
ATOM 1377 C CA . ARG A 1 175 ? 10.702 7.988 11.249 1.00 88.25 175 ARG A CA 1
ATOM 1378 C C . ARG A 1 175 ? 10.469 9.052 10.179 1.00 88.25 175 ARG A C 1
ATOM 1380 O O . ARG A 1 175 ? 9.400 9.649 10.160 1.00 88.25 175 ARG A O 1
ATOM 1387 N N . THR A 1 176 ? 11.386 9.193 9.220 1.00 90.12 176 THR A N 1
ATOM 1388 C CA . THR A 1 176 ? 11.200 10.103 8.075 1.00 90.12 176 THR A CA 1
ATOM 1389 C C . THR A 1 176 ? 9.951 9.754 7.262 1.00 90.12 176 THR A C 1
ATOM 1391 O O . THR A 1 176 ? 9.226 10.640 6.817 1.00 90.12 176 THR A O 1
ATOM 1394 N N . ALA A 1 177 ? 9.660 8.465 7.069 1.00 88.38 177 ALA A N 1
ATOM 1395 C CA . ALA A 1 177 ? 8.451 8.029 6.381 1.00 88.38 177 ALA A CA 1
ATOM 1396 C C . ALA A 1 177 ? 7.171 8.397 7.151 1.00 88.38 177 ALA A C 1
ATOM 1398 O O . ALA A 1 177 ? 6.210 8.864 6.539 1.00 88.38 177 ALA A O 1
ATOM 1399 N N . LEU A 1 178 ? 7.162 8.226 8.475 1.00 87.69 178 LEU A N 1
ATOM 1400 C CA . LEU A 1 178 ? 6.044 8.608 9.342 1.00 87.69 178 LEU A CA 1
ATOM 1401 C C . LEU A 1 178 ? 5.798 10.118 9.316 1.00 87.69 178 LEU A C 1
ATOM 1403 O O . LEU A 1 178 ? 4.671 10.547 9.073 1.00 87.69 178 LEU A O 1
ATOM 1407 N N . GLU A 1 179 ? 6.853 10.914 9.492 1.00 87.81 179 GLU A N 1
ATOM 1408 C CA . GLU A 1 179 ? 6.794 12.376 9.396 1.00 87.81 179 GLU A CA 1
ATOM 1409 C C . GLU A 1 179 ? 6.244 12.808 8.037 1.00 87.81 179 GLU A C 1
ATOM 1411 O O . GLU A 1 179 ? 5.349 13.650 7.956 1.00 87.81 179 GLU A O 1
ATOM 1416 N N . ARG A 1 180 ? 6.720 12.183 6.953 1.00 88.25 180 ARG A N 1
ATOM 1417 C CA . ARG A 1 180 ? 6.261 12.503 5.603 1.00 88.25 180 ARG A CA 1
ATOM 1418 C C . ARG A 1 180 ? 4.798 12.133 5.388 1.00 88.25 180 ARG A C 1
ATOM 1420 O O . ARG A 1 180 ? 4.071 12.931 4.806 1.00 88.25 180 ARG A O 1
ATOM 1427 N N . ALA A 1 181 ? 4.355 10.965 5.853 1.00 86.38 181 ALA A N 1
ATOM 1428 C CA . ALA A 1 181 ? 2.947 10.575 5.784 1.00 86.38 181 ALA A CA 1
ATOM 1429 C C . ALA A 1 181 ? 2.050 11.556 6.545 1.00 86.38 181 ALA A C 1
ATOM 1431 O O . ALA A 1 181 ? 1.023 11.979 6.015 1.00 86.38 181 ALA A O 1
ATOM 1432 N N . GLN A 1 182 ? 2.472 11.971 7.742 1.00 85.00 182 GLN A N 1
ATOM 1433 C CA . GLN A 1 182 ? 1.753 12.958 8.538 1.00 85.00 182 GLN A CA 1
ATOM 1434 C C . GLN A 1 182 ? 1.664 14.309 7.819 1.00 85.00 182 GLN A C 1
ATOM 1436 O O . GLN A 1 182 ? 0.574 14.866 7.722 1.00 85.00 182 GLN A O 1
ATOM 1441 N N . GLN A 1 183 ? 2.775 14.805 7.263 1.00 86.19 183 GLN A N 1
ATOM 1442 C CA . GLN A 1 183 ? 2.820 16.067 6.513 1.00 86.19 183 GLN A CA 1
ATOM 1443 C C . GLN A 1 183 ? 1.847 16.092 5.333 1.00 86.19 183 GLN A C 1
ATOM 1445 O O . GLN A 1 183 ? 1.255 17.130 5.052 1.00 86.19 183 GLN A O 1
ATOM 1450 N N . VAL A 1 184 ? 1.688 14.964 4.634 1.00 83.62 184 VAL A N 1
ATOM 1451 C CA . VAL A 1 184 ? 0.800 14.889 3.466 1.00 83.62 184 VAL A CA 1
ATOM 1452 C C . VAL A 1 184 ? -0.644 14.547 3.835 1.00 83.62 184 VAL A C 1
ATOM 1454 O O . VAL A 1 184 ? -1.508 14.642 2.976 1.00 83.62 184 VAL A O 1
ATOM 1457 N N . GLY A 1 185 ? -0.927 14.175 5.089 1.00 82.88 185 GLY A N 1
ATOM 1458 C CA . GLY A 1 185 ? -2.265 13.790 5.553 1.00 82.88 185 GLY A CA 1
ATOM 1459 C C . GLY A 1 185 ? -2.643 12.330 5.270 1.00 82.88 185 GLY A C 1
ATOM 1460 O O . GLY A 1 185 ? -3.826 11.985 5.283 1.00 82.88 185 GLY A O 1
ATOM 1461 N N . MET A 1 186 ? -1.659 11.467 5.002 1.00 85.62 186 MET A N 1
ATOM 1462 C CA . MET A 1 186 ? -1.872 10.033 4.804 1.00 85.62 186 MET A CA 1
ATOM 1463 C C . MET A 1 186 ? -1.880 9.309 6.151 1.00 85.62 186 MET A C 1
ATOM 1465 O O . MET A 1 186 ? -1.036 9.559 7.012 1.00 85.62 186 MET A O 1
ATOM 1469 N N . SER A 1 187 ? -2.823 8.385 6.332 1.00 85.06 187 SER A N 1
ATOM 1470 C CA . SER A 1 187 ? -2.882 7.568 7.548 1.00 85.06 187 SER A CA 1
ATOM 1471 C C . SER A 1 187 ? -1.722 6.568 7.586 1.00 85.06 187 SER A C 1
ATOM 1473 O O . SER A 1 187 ? -1.374 5.987 6.556 1.00 85.06 187 SER A O 1
ATOM 1475 N N . VAL A 1 188 ? -1.173 6.298 8.775 1.00 83.12 188 VAL A N 1
ATOM 1476 C CA . VAL A 1 188 ? -0.214 5.199 8.980 1.00 83.12 188 VAL A CA 1
ATOM 1477 C C . VAL A 1 188 ? -0.725 4.228 10.034 1.00 83.12 188 VAL A C 1
ATOM 1479 O O . VAL A 1 188 ? -1.055 4.622 11.154 1.00 83.12 188 VAL A O 1
ATOM 1482 N N . ALA A 1 189 ? -0.777 2.952 9.668 1.00 82.25 189 ALA A N 1
ATOM 1483 C CA . ALA A 1 189 ? -0.988 1.839 10.576 1.00 82.25 189 ALA A CA 1
ATOM 1484 C C . ALA A 1 189 ? 0.373 1.233 10.937 1.00 82.25 189 ALA A C 1
ATOM 1486 O O . ALA A 1 189 ? 1.119 0.811 10.052 1.00 82.25 189 ALA A O 1
ATOM 1487 N N . ILE A 1 190 ? 0.689 1.198 12.231 1.00 75.00 190 ILE A N 1
ATOM 1488 C CA . ILE A 1 190 ? 1.862 0.488 12.732 1.00 75.00 190 ILE A CA 1
ATOM 1489 C C . ILE A 1 190 ? 1.457 -0.974 12.922 1.00 75.00 190 ILE A C 1
ATOM 1491 O O . ILE A 1 190 ? 0.586 -1.264 13.745 1.00 75.00 190 ILE A O 1
ATOM 1495 N N . ASP A 1 191 ? 2.042 -1.874 12.132 1.00 70.69 191 ASP A N 1
ATOM 1496 C CA . ASP A 1 191 ? 1.811 -3.314 12.248 1.00 70.69 191 ASP A CA 1
ATOM 1497 C C . ASP A 1 191 ? 2.810 -3.916 13.241 1.00 70.69 191 ASP A C 1
ATOM 1499 O O . ASP A 1 191 ? 4.028 -3.895 13.040 1.00 70.69 191 ASP A O 1
ATOM 1503 N N . ASP A 1 192 ? 2.274 -4.443 14.332 1.00 57.47 192 ASP A N 1
ATOM 1504 C CA . ASP A 1 192 ? 3.016 -5.173 15.347 1.00 57.47 192 ASP A CA 1
ATOM 1505 C C . ASP A 1 192 ? 2.793 -6.668 15.135 1.00 57.47 192 ASP A C 1
ATOM 1507 O O . ASP A 1 192 ? 1.694 -7.108 14.796 1.00 57.47 192 ASP A O 1
ATOM 1511 N N . PHE A 1 193 ? 3.758 -7.499 15.519 1.00 46.31 193 PHE A N 1
ATOM 1512 C CA . PHE A 1 193 ? 3.501 -8.933 15.719 1.00 46.31 193 PHE A CA 1
ATOM 1513 C C . PHE A 1 193 ? 2.494 -9.226 16.871 1.00 46.31 193 PHE A C 1
ATOM 1515 O O . PHE A 1 193 ? 2.360 -10.375 17.306 1.00 46.31 193 PHE A O 1
ATOM 1522 N N . GLY A 1 194 ? 1.750 -8.232 17.372 1.00 37.22 194 GLY A N 1
ATOM 1523 C CA . GLY A 1 194 ? 0.917 -8.354 18.566 1.00 37.22 194 GLY A CA 1
ATOM 1524 C C . GLY A 1 194 ? -0.171 -7.302 18.797 1.00 37.22 194 GLY A C 1
ATOM 1525 O O . GLY A 1 194 ? -1.240 -7.715 19.230 1.00 37.22 194 GLY A O 1
ATOM 1526 N N . THR A 1 195 ? 0.026 -6.009 18.533 1.00 34.41 195 THR A N 1
ATOM 1527 C CA . THR A 1 195 ? -0.925 -4.952 18.940 1.00 34.41 195 THR A CA 1
ATOM 1528 C C . THR A 1 195 ? -0.752 -3.676 18.105 1.00 34.41 195 THR A C 1
ATOM 1530 O O . THR A 1 195 ? -0.067 -2.749 18.517 1.00 34.41 195 THR A O 1
ATOM 1533 N N . GLY A 1 196 ? -1.350 -3.606 16.912 1.00 38.59 196 GLY A N 1
ATOM 1534 C CA . GLY A 1 196 ? -1.185 -2.426 16.046 1.00 38.59 196 GLY A CA 1
ATOM 1535 C C . GLY A 1 196 ? -1.753 -1.137 16.659 1.00 38.59 196 GLY A C 1
ATOM 1536 O O . GLY A 1 196 ? -2.758 -1.202 17.358 1.00 38.59 196 GLY A O 1
ATOM 1537 N N . GLN A 1 197 ? -1.132 0.016 16.384 1.00 39.97 197 GLN A N 1
ATOM 1538 C CA . GLN A 1 197 ? -1.634 1.366 16.696 1.00 39.97 197 GLN A CA 1
ATOM 1539 C C . GLN A 1 197 ? -1.755 2.178 15.394 1.00 39.97 197 GLN A C 1
ATOM 1541 O O . GLN A 1 197 ? -0.869 2.119 14.539 1.00 39.97 197 GLN A O 1
ATOM 1546 N N . ARG A 1 198 ? -2.823 2.976 15.230 1.00 44.50 198 ARG A N 1
ATOM 1547 C CA . ARG A 1 198 ? -2.921 3.989 14.157 1.00 44.50 198 ARG A CA 1
ATOM 1548 C C . ARG A 1 198 ? -2.599 5.375 14.701 1.00 44.50 198 ARG A C 1
ATOM 1550 O O . ARG A 1 198 ? -3.227 5.821 15.662 1.00 44.50 198 ARG A O 1
ATOM 1557 N N . LEU A 1 199 ? -1.675 6.065 14.038 1.00 45.50 199 LEU A N 1
ATOM 1558 C CA . LEU A 1 199 ? -1.439 7.491 14.237 1.00 45.50 199 LEU A CA 1
ATOM 1559 C C . LEU A 1 199 ? -2.284 8.262 13.219 1.00 45.50 199 LEU A C 1
ATOM 1561 O O . LEU A 1 199 ? -2.053 8.199 12.011 1.00 45.50 199 LEU A O 1
ATOM 1565 N N . ASP A 1 200 ? -3.305 8.960 13.715 1.00 45.75 200 ASP A N 1
ATOM 1566 C CA . ASP A 1 200 ? -4.113 9.867 12.903 1.00 45.75 200 ASP A CA 1
ATOM 1567 C C . ASP A 1 200 ? -3.322 11.156 12.669 1.00 45.75 200 ASP A C 1
ATOM 1569 O O . ASP A 1 200 ? -3.026 11.880 13.621 1.00 45.75 200 ASP A O 1
ATOM 1573 N N . ALA A 1 201 ? -3.039 11.489 11.406 1.00 45.97 201 ALA A N 1
ATOM 1574 C CA . ALA A 1 201 ? -2.290 12.694 11.027 1.00 45.97 201 ALA A CA 1
ATOM 1575 C C . ALA A 1 201 ? -2.935 14.015 11.507 1.00 45.97 201 ALA A C 1
ATOM 1577 O O . ALA A 1 201 ? -2.284 15.055 11.503 1.00 45.97 201 ALA A O 1
ATOM 1578 N N . ASN A 1 202 ? -4.196 13.973 11.958 1.00 35.94 202 ASN A N 1
ATOM 1579 C CA . ASN A 1 202 ? -4.962 15.131 12.416 1.00 35.94 202 ASN A CA 1
ATOM 1580 C C . ASN A 1 202 ? -5.061 15.264 13.953 1.00 35.94 202 ASN A C 1
ATOM 1582 O O . ASN A 1 202 ? -5.794 16.114 14.460 1.00 35.94 202 ASN A O 1
ATOM 1586 N N . ARG A 1 203 ? -4.348 14.431 14.726 1.00 39.72 203 ARG A N 1
ATOM 1587 C CA . ARG A 1 203 ? -4.278 14.571 16.188 1.00 39.72 203 ARG A CA 1
ATOM 1588 C C . ARG A 1 203 ? -3.157 15.543 16.558 1.00 39.72 203 ARG A C 1
ATOM 1590 O O . ARG A 1 203 ? -1.985 15.189 16.507 1.00 39.72 203 ARG A O 1
ATOM 1597 N N . ARG A 1 204 ? -3.519 16.758 16.992 1.00 34.84 204 ARG A N 1
ATOM 1598 C CA . ARG A 1 204 ? -2.621 17.612 17.788 1.00 34.84 204 ARG A CA 1
ATOM 1599 C C . ARG A 1 204 ? -2.304 16.862 19.083 1.00 34.84 204 ARG A C 1
ATOM 1601 O O . ARG A 1 204 ? -3.143 16.794 19.979 1.00 34.84 204 ARG A O 1
ATOM 1608 N N . SER A 1 205 ? -1.129 16.253 19.156 1.00 33.16 205 SER A N 1
ATOM 1609 C CA . SER A 1 205 ? -0.594 15.647 20.370 1.00 33.16 205 SER A CA 1
ATOM 1610 C C . SER A 1 205 ? -0.359 16.743 21.410 1.00 33.16 205 SER A C 1
ATOM 1612 O O . SER A 1 205 ? 0.544 17.563 21.261 1.00 33.16 205 SER A O 1
ATOM 1614 N N . ARG A 1 206 ? -1.185 16.770 22.460 1.00 28.36 206 ARG A N 1
ATOM 1615 C CA . ARG A 1 206 ? -0.720 17.240 23.765 1.00 28.36 206 ARG A CA 1
ATOM 1616 C C . ARG A 1 206 ? 0.027 16.064 24.389 1.00 28.36 206 ARG A C 1
ATOM 1618 O O . ARG A 1 206 ? -0.560 14.988 24.509 1.00 28.36 206 ARG A O 1
ATOM 1625 N N . PHE A 1 207 ? 1.318 16.278 24.628 1.00 36.44 207 PHE A N 1
ATOM 1626 C CA . PHE A 1 207 ? 2.134 15.456 25.515 1.00 36.44 207 PHE A CA 1
ATOM 1627 C C . PHE A 1 207 ? 1.538 15.456 26.924 1.00 36.44 207 PHE A C 1
ATOM 1629 O O . PHE A 1 207 ? 0.903 16.480 27.281 1.00 36.44 207 PHE A O 1
#

Radius of gyration: 17.31 Å; Cα contacts (8 Å, |Δi|>4): 346; chains: 1; bounding box: 44×43×44 Å